Protein AF-0000000075406211 (afdb_homodimer)

Solvent-accessible surface area (backbone atoms only — not comparable to full-atom values): 15978 Å² total; per-residue (Å²): 129,75,76,72,54,64,20,41,34,29,23,11,51,30,18,26,46,69,12,49,50,45,34,50,50,49,41,69,75,48,46,84,74,33,47,72,43,52,20,7,76,40,64,43,74,66,39,66,60,48,37,52,52,37,41,76,74,71,40,84,56,78,80,61,72,49,33,31,66,88,70,52,87,71,88,79,35,38,33,35,37,14,40,32,74,70,18,33,56,52,50,49,52,52,40,54,63,53,43,41,44,75,42,75,45,94,49,77,64,39,83,75,50,73,80,52,69,66,54,29,45,48,38,41,41,50,42,52,53,50,47,49,53,50,49,48,67,76,49,51,73,74,76,80,62,78,127,128,73,76,71,55,63,20,40,34,27,23,11,52,30,18,25,46,69,12,48,49,44,36,51,51,49,41,71,76,47,46,86,74,30,46,71,42,52,22,6,76,40,64,42,75,67,37,67,62,47,35,52,53,37,41,74,74,72,41,83,54,77,80,62,73,49,34,32,66,87,68,52,87,72,86,79,34,41,32,36,39,15,39,32,74,71,18,33,55,52,52,49,53,53,38,54,62,53,44,42,44,76,43,75,46,94,50,78,65,38,82,76,50,73,80,52,69,65,55,29,46,49,38,41,42,50,42,52,53,49,48,51,53,50,49,48,68,75,49,52,72,72,76,85,55,86,123

pLDDT: mean 87.88, std 15.37, range [22.28, 98.75]

Sequence (294 aa):
MGELPSAVLFCCTFNAIRSPMAEGLFRRMYGTRAYVASVGIKTDELDPFAVAVMDEIGIDISRHKPRTFDELEDDSFDVIISLSPEAQHKAVDLTRTNACEVEFWNTFDPTLVEGSREARLDAYRQVRDELERRIRKRFPVSGLAREMGELPSAVLFCCTFNAIRSPMAEGLFRRMYGTRAYVASVGIKTDELDPFAVAVMDEIGIDISRHKPRTFDELEDDSFDVIISLSPEAQHKAVDLTRTNACEVEFWNTFDPTLVEGSREARLDAYRQVRDELERRIRKRFPVSGLARE

InterPro domains:
  IPR023485 Phosphotyrosine protein phosphatase I [PF01451] (8-137)
  IPR023485 Phosphotyrosine protein phosphatase I [SM00226] (6-141)
  IPR036196 Phosphotyrosine protein phosphatase I superfamily [SSF52788] (7-139)

Radius of gyration: 25.39 Å; Cα contacts (8 Å, |Δi|>4): 541; chains: 2; bounding box: 61×82×53 Å

Structure (mmCIF, N/CA/C/O backbone):
data_AF-0000000075406211-model_v1
#
loop_
_entity.id
_entity.type
_entity.pdbx_description
1 polymer 'Phosphotyrosine protein phosphatase I domain-containing protein'
#
loop_
_atom_site.group_PDB
_atom_site.id
_atom_site.type_symbol
_atom_site.label_atom_id
_atom_site.label_alt_id
_atom_site.label_comp_id
_atom_site.label_asym_id
_atom_site.label_entity_id
_atom_site.label_seq_id
_atom_site.pdbx_PDB_ins_code
_atom_site.Cartn_x
_atom_site.Cartn_y
_atom_site.Cartn_z
_atom_site.occupancy
_atom_site.B_iso_or_equiv
_atom_site.auth_seq_id
_atom_site.auth_comp_id
_atom_site.auth_asym_id
_atom_site.auth_atom_id
_atom_site.pdbx_PDB_model_num
ATOM 1 N N . MET A 1 1 ? 12.906 -0.087 -20.297 1 37.5 1 MET A N 1
ATOM 2 C CA . MET A 1 1 ? 13.344 -1.394 -19.812 1 37.5 1 MET A CA 1
ATOM 3 C C . MET A 1 1 ? 13.07 -1.542 -18.312 1 37.5 1 MET A C 1
ATOM 5 O O . MET A 1 1 ? 13.586 -0.772 -17.5 1 37.5 1 MET A O 1
ATOM 9 N N . GLY A 1 2 ? 11.984 -1.887 -17.953 1 53.22 2 GLY A N 1
ATOM 10 C CA . GLY A 1 2 ? 11.5 -1.51 -16.641 1 53.22 2 GLY A CA 1
ATOM 11 C C . GLY A 1 2 ? 12.25 -2.191 -15.508 1 53.22 2 GLY A C 1
ATOM 12 O O . GLY A 1 2 ? 12.906 -3.215 -15.719 1 53.22 2 GLY A O 1
ATOM 13 N N . GLU A 1 3 ? 12.883 -1.544 -14.539 1 67.88 3 GLU A N 1
ATOM 14 C CA . GLU A 1 3 ? 13.641 -1.999 -13.375 1 67.88 3 GLU A CA 1
ATOM 15 C C . GLU A 1 3 ? 12.922 -3.135 -12.656 1 67.88 3 GLU A C 1
ATOM 17 O O . GLU A 1 3 ? 11.688 -3.209 -12.68 1 67.88 3 GLU A O 1
ATOM 22 N N . LEU A 1 4 ? 13.734 -4.328 -12.531 1 79.88 4 LEU A N 1
ATOM 23 C CA . LEU A 1 4 ? 13.211 -5.449 -11.75 1 79.88 4 LEU A CA 1
ATOM 24 C C . LEU A 1 4 ? 12.547 -4.957 -10.469 1 79.88 4 LEU A C 1
ATOM 26 O O . LEU A 1 4 ? 13.125 -4.16 -9.727 1 79.88 4 LEU A O 1
ATOM 30 N N . PRO A 1 5 ? 11.312 -5.305 -10.391 1 82.31 5 PRO A N 1
ATOM 31 C CA . PRO A 1 5 ? 10.664 -4.93 -9.133 1 82.31 5 PRO A CA 1
ATOM 32 C C . PRO A 1 5 ? 11.367 -5.508 -7.91 1 82.31 5 PRO A C 1
ATOM 34 O O . PRO A 1 5 ? 12.078 -6.512 -8.016 1 82.31 5 PRO A O 1
ATOM 37 N N . SER A 1 6 ? 11.234 -4.875 -6.738 1 82.88 6 SER A N 1
ATOM 38 C CA . SER A 1 6 ? 11.867 -5.352 -5.516 1 82.88 6 SER A CA 1
ATOM 39 C C . SER A 1 6 ? 11.141 -6.566 -4.949 1 82.88 6 SER A C 1
ATOM 41 O O . SER A 1 6 ? 11.742 -7.398 -4.266 1 82.88 6 SER A O 1
ATOM 43 N N . ALA A 1 7 ? 9.828 -6.652 -5.227 1 88.12 7 ALA A N 1
ATOM 44 C CA . ALA A 1 7 ? 9.023 -7.73 -4.656 1 88.12 7 ALA A CA 1
ATOM 45 C C . ALA A 1 7 ? 7.875 -8.109 -5.586 1 88.12 7 ALA A C 1
ATOM 47 O O . ALA A 1 7 ? 7.117 -7.246 -6.031 1 88.12 7 ALA A O 1
ATOM 48 N N . VAL A 1 8 ? 7.754 -9.445 -5.918 1 91.75 8 VAL A N 1
ATOM 49 C CA . VAL A 1 8 ? 6.727 -9.961 -6.82 1 91.75 8 VAL A CA 1
ATOM 50 C C . VAL A 1 8 ? 5.91 -11.039 -6.113 1 91.75 8 VAL A C 1
ATOM 52 O O . VAL A 1 8 ? 6.469 -11.898 -5.426 1 91.75 8 VAL A O 1
ATOM 55 N N . LEU A 1 9 ? 4.617 -10.906 -6.246 1 93.94 9 LEU A N 1
ATOM 56 C CA . LEU A 1 9 ? 3.707 -11.906 -5.699 1 93.94 9 LEU A CA 1
ATOM 57 C C . LEU A 1 9 ? 2.941 -12.617 -6.812 1 93.94 9 LEU A C 1
ATOM 59 O O . LEU A 1 9 ? 2.318 -11.961 -7.652 1 93.94 9 LEU A O 1
ATOM 63 N N . PHE A 1 10 ? 3.049 -13.922 -6.867 1 97.38 10 PHE A N 1
ATOM 64 C CA . PHE A 1 10 ? 2.209 -14.727 -7.754 1 97.38 10 PHE A CA 1
ATOM 65 C C . PHE A 1 10 ? 1.031 -15.32 -6.992 1 97.38 10 PHE A C 1
ATOM 67 O O . PHE A 1 10 ? 1.193 -15.812 -5.875 1 97.38 10 PHE A O 1
ATOM 74 N N . CYS A 1 11 ? -0.173 -15.203 -7.602 1 96.56 11 CYS A N 1
ATOM 75 C CA . CYS A 1 11 ? -1.315 -15.773 -6.898 1 96.56 11 CYS A CA 1
ATOM 76 C C . CYS A 1 11 ? -2.195 -16.578 -7.848 1 96.56 11 CYS A C 1
ATOM 78 O O . CYS A 1 11 ? -2.271 -16.266 -9.039 1 96.56 11 CYS A O 1
ATOM 80 N N . CYS A 1 12 ? -2.729 -17.641 -7.34 1 96.94 12 CYS A N 1
ATOM 81 C CA . CYS A 1 12 ? -3.758 -18.438 -8.008 1 96.94 12 CYS A CA 1
ATOM 82 C C . CYS A 1 12 ? -4.844 -18.859 -7.02 1 96.94 12 CYS A C 1
ATOM 84 O O . CYS A 1 12 ? -4.941 -18.297 -5.922 1 96.94 12 CYS A O 1
ATOM 86 N N . THR A 1 13 ? -5.719 -19.797 -7.441 1 93.31 13 THR A N 1
ATOM 87 C CA . THR A 1 13 ? -6.863 -20.125 -6.598 1 93.31 13 THR A CA 1
ATOM 88 C C . THR A 1 13 ? -6.422 -20.906 -5.367 1 93.31 13 THR A C 1
ATOM 90 O O . THR A 1 13 ? -6.805 -20.578 -4.242 1 93.31 13 THR A O 1
ATOM 93 N N . PHE A 1 14 ? -5.473 -21.859 -5.531 1 96.75 14 PHE A N 1
ATOM 94 C CA . PHE A 1 14 ? -5.234 -22.797 -4.441 1 96.75 14 PHE A CA 1
ATOM 95 C C . PHE A 1 14 ? -3.775 -22.75 -4 1 96.75 14 PHE A C 1
ATOM 97 O O . PHE A 1 14 ? -3.393 -23.422 -3.037 1 96.75 14 PHE A O 1
ATOM 104 N N . ASN A 1 15 ? -2.881 -22 -4.758 1 98.06 15 ASN A N 1
ATOM 105 C CA . ASN A 1 15 ? -1.449 -21.969 -4.473 1 98.06 15 ASN A CA 1
ATOM 106 C C . ASN A 1 15 ? -0.856 -23.375 -4.457 1 98.06 15 ASN A C 1
ATOM 108 O O . ASN A 1 15 ? -0.049 -23.703 -3.588 1 98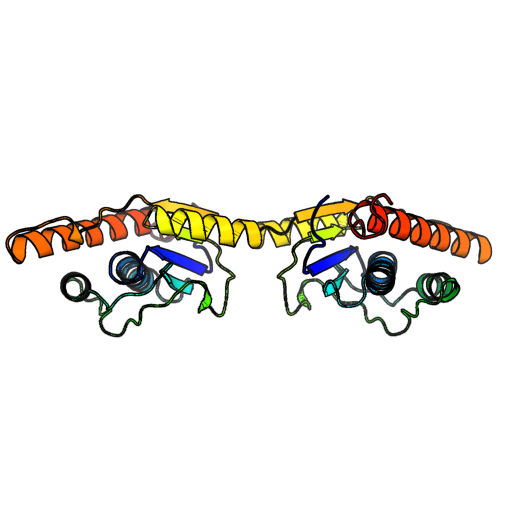.06 15 ASN A O 1
ATOM 112 N N . ALA A 1 16 ? -1.276 -24.156 -5.477 1 98.12 16 ALA A N 1
ATOM 113 C CA . ALA A 1 16 ? -0.897 -25.562 -5.469 1 98.12 16 ALA A CA 1
ATOM 114 C C . ALA A 1 16 ? -0.23 -25.969 -6.781 1 98.12 16 ALA A C 1
ATOM 116 O O . ALA A 1 16 ? 0.458 -26.984 -6.855 1 98.12 16 ALA A O 1
ATOM 117 N N . ILE A 1 17 ? -0.473 -25.188 -7.84 1 98.19 17 ILE A N 1
ATOM 118 C CA . ILE A 1 17 ? 0.054 -25.578 -9.148 1 98.19 17 ILE A CA 1
ATOM 119 C C . ILE A 1 17 ? 0.747 -24.375 -9.797 1 98.19 17 ILE A C 1
ATOM 121 O O . ILE A 1 17 ? 1.978 -24.297 -9.812 1 98.19 17 ILE A O 1
ATOM 125 N N . ARG A 1 18 ? -0.087 -23.391 -10.289 1 97.94 18 ARG A N 1
ATOM 126 C CA . ARG A 1 18 ? 0.443 -22.344 -11.164 1 97.94 18 ARG A CA 1
ATOM 127 C C . ARG A 1 18 ? 1.285 -21.344 -10.383 1 97.94 18 ARG A C 1
ATOM 129 O O . ARG A 1 18 ? 2.357 -20.938 -10.836 1 97.94 18 ARG A O 1
ATOM 136 N N . SER A 1 19 ? 0.831 -20.953 -9.234 1 98.56 19 SER A N 1
ATOM 137 C CA . SER A 1 19 ? 1.547 -19.906 -8.523 1 98.56 19 SER A CA 1
ATOM 138 C C . SER A 1 19 ? 2.814 -20.438 -7.867 1 98.56 19 SER A C 1
ATOM 140 O O . SER A 1 19 ? 3.863 -19.797 -7.906 1 98.56 19 SER A O 1
ATOM 142 N N . PRO A 1 20 ? 2.844 -21.594 -7.285 1 98.56 20 PRO A N 1
ATOM 143 C CA . PRO A 1 20 ? 4.125 -22.125 -6.809 1 98.56 20 PRO A CA 1
ATOM 144 C C . PRO A 1 20 ? 5.113 -22.375 -7.941 1 98.56 20 PRO A C 1
ATOM 146 O O . PRO A 1 20 ? 6.324 -22.219 -7.762 1 98.56 20 PRO A O 1
ATOM 149 N N . MET A 1 21 ? 4.617 -22.828 -9.094 1 98.75 21 MET A N 1
ATOM 150 C CA . MET A 1 21 ? 5.496 -23.016 -10.25 1 98.75 21 MET A CA 1
ATOM 151 C C . MET A 1 21 ? 6.141 -21.688 -10.648 1 98.75 21 MET A C 1
ATOM 153 O O . MET A 1 21 ? 7.352 -21.625 -10.867 1 98.75 21 MET A O 1
ATOM 157 N N . ALA A 1 22 ? 5.32 -20.688 -10.68 1 98.62 22 ALA A N 1
ATOM 158 C CA . ALA A 1 22 ? 5.812 -19.359 -11.039 1 98.62 22 ALA A CA 1
ATOM 159 C C . ALA A 1 22 ? 6.84 -18.859 -10.031 1 98.62 22 ALA A C 1
ATOM 161 O O . ALA A 1 22 ? 7.871 -18.297 -10.406 1 98.62 22 ALA A O 1
ATOM 162 N N . GLU A 1 23 ? 6.566 -19 -8.758 1 98.06 23 GLU A N 1
ATOM 163 C CA . GLU A 1 23 ? 7.492 -18.625 -7.699 1 98.06 23 GLU A CA 1
ATOM 164 C C . GLU A 1 23 ? 8.836 -19.312 -7.867 1 98.06 23 GLU A C 1
ATOM 166 O O . GLU A 1 23 ? 9.891 -18.672 -7.789 1 98.06 23 GLU A O 1
ATOM 171 N N . GLY A 1 24 ? 8.766 -20.625 -8.094 1 98.19 24 GLY A N 1
ATOM 172 C CA . GLY A 1 24 ? 9.992 -21.391 -8.305 1 98.19 24 GLY A CA 1
ATOM 173 C C . GLY A 1 24 ? 10.781 -20.922 -9.516 1 98.19 24 GLY A C 1
ATOM 174 O O . GLY A 1 24 ? 12 -20.797 -9.445 1 98.19 24 GLY A O 1
ATOM 175 N N . LEU A 1 25 ? 10.086 -20.734 -10.633 1 98.06 25 LEU A N 1
ATOM 176 C CA . LEU A 1 25 ? 10.727 -20.266 -11.852 1 98.06 25 LEU A CA 1
ATOM 177 C C . LEU A 1 25 ? 11.391 -18.906 -11.625 1 98.06 25 LEU A C 1
ATOM 179 O O . LEU A 1 25 ? 12.539 -18.703 -12.008 1 98.06 25 LEU A O 1
ATOM 183 N N . PHE A 1 26 ? 10.656 -18.016 -11.031 1 97.25 26 PHE A N 1
ATOM 184 C CA . PHE A 1 26 ? 11.164 -16.672 -10.766 1 97.25 26 PHE A CA 1
ATOM 185 C C . PHE A 1 26 ? 12.406 -16.734 -9.883 1 97.25 26 PHE A C 1
ATOM 187 O O . PHE A 1 26 ? 13.406 -16.062 -10.164 1 97.25 26 PHE A O 1
ATOM 194 N N . ARG A 1 27 ? 12.367 -17.5 -8.836 1 96.5 27 ARG A N 1
ATOM 195 C CA . ARG A 1 27 ? 13.492 -17.641 -7.914 1 96.5 27 ARG A CA 1
ATOM 196 C C . ARG A 1 27 ? 14.734 -18.141 -8.641 1 96.5 27 ARG A C 1
ATOM 198 O O . ARG A 1 27 ? 15.852 -17.703 -8.352 1 96.5 27 ARG A O 1
ATOM 205 N N . ARG A 1 28 ? 14.508 -19.109 -9.508 1 95.44 28 ARG A N 1
ATOM 206 C CA . ARG A 1 28 ? 15.625 -19.656 -10.273 1 95.44 28 ARG A CA 1
ATOM 207 C C . ARG A 1 28 ? 16.25 -18.594 -11.164 1 95.44 28 ARG A C 1
ATOM 209 O O . ARG A 1 28 ? 17.469 -18.531 -11.297 1 95.44 28 ARG A O 1
ATOM 216 N N . MET A 1 29 ? 15.484 -17.797 -11.727 1 94.25 29 MET A N 1
ATOM 217 C CA . MET A 1 29 ? 15.93 -16.828 -12.727 1 94.25 29 MET A CA 1
ATOM 218 C C . MET A 1 29 ? 16.562 -15.609 -12.062 1 94.25 29 MET A C 1
ATOM 220 O O . MET A 1 29 ? 17.531 -15.047 -12.578 1 94.25 29 MET A O 1
ATOM 224 N N . TYR A 1 30 ? 16.031 -15.25 -10.906 1 93.19 30 TYR A N 1
ATOM 225 C CA . TYR A 1 30 ? 16.438 -13.938 -10.406 1 93.19 30 TYR A CA 1
ATOM 226 C C . TYR A 1 30 ? 17.047 -14.047 -9.023 1 93.19 30 TYR A C 1
ATOM 228 O O . TYR A 1 30 ? 17.625 -13.078 -8.516 1 93.19 30 TYR A O 1
ATOM 236 N N . GLY A 1 31 ? 16.953 -15.18 -8.445 1 89 31 GLY A N 1
ATOM 237 C CA . GLY A 1 31 ? 17.594 -15.422 -7.168 1 89 31 GLY A CA 1
ATOM 238 C C . GLY A 1 31 ? 17.203 -14.406 -6.105 1 89 31 GLY A C 1
ATOM 239 O O . GLY A 1 31 ? 16.016 -14.203 -5.844 1 89 31 GLY A O 1
ATOM 240 N N . THR A 1 32 ? 18.172 -13.695 -5.566 1 87.62 32 THR A N 1
ATOM 241 C CA . THR A 1 32 ? 17.922 -12.789 -4.445 1 87.62 32 THR A CA 1
ATOM 242 C C . THR A 1 32 ? 17.781 -11.352 -4.934 1 87.62 32 THR A C 1
ATOM 244 O O . THR A 1 32 ? 17.703 -10.422 -4.129 1 87.62 32 THR A O 1
ATOM 247 N N . ARG A 1 33 ? 17.766 -11.156 -6.219 1 87.69 33 ARG A N 1
ATOM 248 C CA . ARG A 1 33 ? 17.672 -9.812 -6.773 1 87.69 33 ARG A CA 1
ATOM 249 C C . ARG A 1 33 ? 16.297 -9.195 -6.496 1 87.69 33 ARG A C 1
ATOM 251 O O . ARG A 1 33 ? 16.156 -7.977 -6.512 1 87.69 33 ARG A O 1
ATOM 258 N N . ALA A 1 34 ? 15.383 -10.055 -6.336 1 88 34 ALA A N 1
ATOM 259 C CA . ALA A 1 34 ? 14.016 -9.656 -6.012 1 88 34 ALA A CA 1
ATOM 260 C C . ALA A 1 34 ? 13.352 -10.664 -5.078 1 88 34 ALA A C 1
ATOM 262 O O . ALA A 1 34 ? 13.578 -11.867 -5.199 1 88 34 ALA A O 1
ATOM 263 N N . TYR A 1 35 ? 12.617 -10.125 -4.234 1 90.62 35 TYR A N 1
ATOM 264 C CA . TYR A 1 35 ? 11.812 -11 -3.381 1 90.62 35 TYR A CA 1
ATOM 265 C C . TYR A 1 35 ? 10.633 -11.578 -4.152 1 90.62 35 TYR A C 1
ATOM 267 O O . TYR A 1 35 ? 10 -10.883 -4.945 1 90.62 35 TYR A O 1
ATOM 275 N N . VAL A 1 36 ? 10.359 -12.883 -3.928 1 94.69 36 VAL A N 1
ATOM 276 C CA . VAL A 1 36 ? 9.227 -13.508 -4.598 1 94.69 36 VAL A CA 1
ATOM 277 C C . VAL A 1 36 ? 8.477 -14.406 -3.613 1 94.69 36 VAL A C 1
ATOM 279 O O . VAL A 1 36 ? 9.086 -15.031 -2.742 1 94.69 36 VAL A O 1
ATOM 282 N N . ALA A 1 37 ? 7.168 -14.383 -3.73 1 95.12 37 ALA A N 1
ATOM 283 C CA . ALA A 1 37 ? 6.297 -15.266 -2.959 1 95.12 37 ALA A CA 1
ATOM 284 C C . ALA A 1 37 ? 5.07 -15.672 -3.77 1 95.12 37 ALA A C 1
ATOM 286 O O . ALA A 1 37 ? 4.812 -15.109 -4.84 1 95.12 37 ALA A O 1
ATOM 287 N N . SER A 1 38 ? 4.379 -16.688 -3.338 1 97 38 SER A N 1
ATOM 288 C CA . SER A 1 38 ? 3.119 -17.078 -3.963 1 97 38 SER A CA 1
ATOM 289 C C . SER A 1 38 ? 2.053 -17.375 -2.914 1 97 38 SER A C 1
ATOM 291 O O . SER A 1 38 ? 2.371 -17.766 -1.786 1 97 38 SER A O 1
ATOM 293 N N . VAL A 1 39 ? 0.78 -17.125 -3.291 1 96.5 39 VAL A N 1
ATOM 294 C CA . VAL A 1 39 ? -0.349 -17.328 -2.391 1 96.5 39 VAL A CA 1
ATOM 295 C C . VAL A 1 39 ? -1.571 -17.766 -3.189 1 96.5 39 VAL A C 1
ATOM 297 O O . VAL A 1 39 ? -1.575 -17.703 -4.422 1 96.5 39 VAL A O 1
ATOM 300 N N . GLY A 1 40 ? -2.604 -18.312 -2.438 1 95.88 40 GLY A N 1
ATOM 301 C CA . GLY A 1 40 ? -3.914 -18.625 -2.99 1 95.88 40 GLY A CA 1
ATOM 302 C C . GLY A 1 40 ? -5.051 -17.969 -2.229 1 95.88 40 GLY A C 1
ATOM 303 O O . GLY A 1 40 ? -4.84 -17.406 -1.155 1 95.88 40 GLY A O 1
ATOM 304 N N . ILE A 1 41 ? -6.176 -17.969 -2.877 1 91.19 41 ILE A N 1
ATOM 305 C CA . ILE A 1 41 ? -7.395 -17.578 -2.182 1 91.19 41 ILE A CA 1
ATOM 306 C C . ILE A 1 41 ? -7.738 -18.609 -1.109 1 91.19 41 ILE A C 1
ATOM 308 O O . ILE A 1 41 ? -8.172 -18.25 -0.011 1 91.19 41 ILE A O 1
ATOM 312 N N . LYS A 1 42 ? -7.598 -19.781 -1.473 1 94.69 42 LYS A N 1
ATOM 313 C CA . LYS A 1 42 ? -7.652 -20.984 -0.635 1 94.69 42 LYS A CA 1
ATOM 314 C C . LYS A 1 42 ? -6.438 -21.875 -0.872 1 94.69 42 LYS A C 1
ATOM 316 O O . LYS A 1 42 ? -5.59 -21.578 -1.716 1 94.69 42 LYS A O 1
ATOM 321 N N . THR A 1 43 ? -6.312 -22.844 -0.008 1 95.81 43 THR A N 1
ATOM 322 C CA . THR A 1 43 ? -5.164 -23.719 -0.182 1 95.81 43 THR A CA 1
ATOM 323 C C . THR A 1 43 ? -5.613 -25.125 -0.542 1 95.81 43 THR A C 1
ATOM 325 O O . THR A 1 43 ? -6.746 -25.516 -0.249 1 95.81 43 THR A O 1
ATOM 328 N N . ASP A 1 44 ? -4.824 -25.797 -1.271 1 95.19 44 ASP A N 1
ATOM 329 C CA . ASP A 1 44 ? -4.898 -27.234 -1.516 1 95.19 44 ASP A CA 1
ATOM 330 C C . ASP A 1 44 ? -3.518 -27.875 -1.416 1 95.19 44 ASP A C 1
ATOM 332 O O . ASP A 1 44 ? -2.506 -27.172 -1.314 1 95.19 44 ASP A O 1
ATOM 336 N N . GLU A 1 45 ? -3.52 -29.188 -1.349 1 96.69 45 GLU A N 1
ATOM 337 C CA . GLU A 1 45 ? -2.238 -29.891 -1.355 1 96.69 45 GLU A CA 1
ATOM 338 C C . GLU A 1 45 ? -1.459 -29.594 -2.635 1 96.69 45 GLU A C 1
ATOM 340 O O . GLU A 1 45 ? -2.043 -29.5 -3.717 1 96.69 45 GLU A O 1
ATOM 345 N N . LEU A 1 46 ? -0.157 -29.5 -2.441 1 97.81 46 LEU A N 1
ATOM 346 C CA . LEU A 1 46 ? 0.719 -29.312 -3.594 1 97.81 46 LEU A CA 1
ATOM 347 C C . LEU A 1 46 ? 0.529 -30.438 -4.609 1 97.81 46 LEU A C 1
ATOM 349 O O . LEU A 1 46 ? 0.483 -31.609 -4.238 1 97.81 46 LEU A O 1
ATOM 353 N N . ASP A 1 47 ? 0.386 -30.078 -5.836 1 97.44 47 ASP A N 1
ATOM 354 C CA . ASP A 1 47 ? 0.096 -31.047 -6.887 1 97.44 47 ASP A CA 1
ATOM 355 C C . ASP A 1 47 ? 1.354 -31.812 -7.289 1 97.44 47 ASP A C 1
ATOM 357 O O . ASP A 1 47 ? 2.363 -31.203 -7.656 1 97.44 47 ASP A O 1
ATOM 361 N N . PRO A 1 48 ? 1.306 -33.094 -7.273 1 97.31 48 PRO A N 1
ATOM 362 C CA . PRO A 1 48 ? 2.494 -33.875 -7.582 1 97.31 48 PRO A CA 1
ATOM 363 C C . PRO A 1 48 ? 2.965 -33.719 -9.023 1 97.31 48 PRO A C 1
ATOM 365 O O . PRO A 1 48 ? 4.16 -33.844 -9.305 1 97.31 48 PRO A O 1
ATOM 368 N N . PHE A 1 49 ? 2.045 -33.469 -9.953 1 98.19 49 PHE A N 1
ATOM 369 C CA . PHE A 1 49 ? 2.457 -33.25 -11.336 1 98.19 49 PHE A CA 1
ATOM 370 C C . PHE A 1 49 ? 3.244 -31.969 -11.469 1 98.19 49 PHE A C 1
ATOM 372 O O . PHE A 1 49 ? 4.18 -31.875 -12.266 1 98.19 49 PHE A O 1
ATOM 379 N N . ALA A 1 50 ? 2.812 -30.969 -10.711 1 98.56 50 ALA A N 1
ATOM 380 C CA . ALA A 1 50 ? 3.572 -29.719 -10.688 1 98.56 50 ALA A CA 1
ATOM 381 C C . ALA A 1 50 ? 5 -29.953 -10.203 1 98.56 50 ALA A C 1
ATOM 383 O O . ALA A 1 50 ? 5.957 -29.469 -10.805 1 98.56 50 ALA A O 1
ATOM 384 N N . VAL A 1 51 ? 5.164 -30.703 -9.148 1 98.62 51 VAL A N 1
ATOM 385 C CA . VAL A 1 51 ? 6.473 -31.031 -8.586 1 98.62 51 VAL A CA 1
ATOM 386 C C . VAL A 1 51 ? 7.312 -31.75 -9.633 1 98.62 51 VAL A C 1
ATOM 388 O O . VAL A 1 51 ? 8.477 -31.422 -9.844 1 98.62 51 VAL A O 1
ATOM 391 N N . ALA A 1 52 ? 6.711 -32.688 -10.289 1 98.5 52 ALA A N 1
ATOM 392 C CA . ALA A 1 52 ? 7.41 -33.531 -11.258 1 98.5 52 ALA A CA 1
ATOM 393 C C . ALA A 1 52 ? 7.945 -32.719 -12.422 1 98.5 52 ALA A C 1
ATOM 395 O O . ALA A 1 52 ? 9.117 -32.812 -12.781 1 98.5 52 ALA A O 1
ATOM 396 N N . VAL A 1 53 ? 7.125 -31.859 -13.008 1 98.62 53 VAL A N 1
ATOM 397 C CA . VAL A 1 53 ? 7.543 -31.141 -14.211 1 98.62 53 VAL A CA 1
ATOM 398 C C . VAL A 1 53 ? 8.578 -30.078 -13.852 1 98.62 53 VAL A C 1
ATOM 400 O O . VAL A 1 53 ? 9.484 -29.797 -14.633 1 98.62 53 VAL A O 1
ATOM 403 N N . MET A 1 54 ? 8.453 -29.5 -12.727 1 98.75 54 MET A N 1
ATOM 404 C CA . MET A 1 54 ? 9.445 -28.531 -12.297 1 98.75 54 MET A CA 1
ATOM 405 C C . MET A 1 54 ? 10.789 -29.203 -12.039 1 98.75 54 MET A C 1
ATOM 407 O O . MET A 1 54 ? 11.844 -28.656 -12.383 1 98.75 54 MET A O 1
ATOM 411 N N . ASP A 1 55 ? 10.766 -30.328 -11.461 1 98.38 55 ASP A N 1
ATOM 412 C CA . ASP A 1 55 ? 11.977 -31.094 -11.18 1 98.38 55 ASP A CA 1
ATOM 413 C C . ASP A 1 55 ? 12.719 -31.422 -12.477 1 98.38 55 ASP A C 1
ATOM 415 O O . ASP A 1 55 ? 13.953 -31.5 -12.484 1 98.38 55 ASP A O 1
ATOM 419 N N . GLU A 1 56 ? 11.992 -31.656 -13.547 1 98.38 56 GLU A N 1
ATOM 420 C CA . GLU A 1 56 ? 12.586 -31.953 -14.852 1 98.38 56 GLU A CA 1
ATOM 421 C C . GLU A 1 56 ? 13.594 -30.875 -15.258 1 98.38 56 GLU A C 1
ATOM 423 O O . GLU A 1 56 ? 14.531 -31.156 -16.016 1 98.38 56 GLU A O 1
ATOM 428 N N . ILE A 1 57 ? 13.383 -29.688 -14.719 1 97.88 57 ILE A N 1
ATOM 429 C CA . ILE A 1 57 ? 14.273 -28.609 -15.117 1 97.88 57 ILE A CA 1
ATOM 430 C C . ILE A 1 57 ? 15.117 -28.172 -13.922 1 97.88 57 ILE A C 1
ATOM 432 O O . ILE A 1 57 ? 15.664 -27.062 -13.906 1 97.88 57 ILE A O 1
ATOM 436 N N . GLY A 1 58 ? 15.148 -28.969 -12.914 1 97.94 58 GLY A N 1
ATOM 437 C CA . GLY A 1 58 ? 16.062 -28.766 -11.797 1 97.94 58 GLY A CA 1
ATOM 438 C C . GLY A 1 58 ? 15.492 -27.844 -10.734 1 97.94 58 GLY A C 1
ATOM 439 O O . GLY A 1 58 ? 16.234 -27.297 -9.922 1 97.94 58 GLY A O 1
ATOM 440 N N . ILE A 1 59 ? 14.266 -27.578 -10.742 1 98.06 59 ILE A N 1
ATOM 441 C CA . ILE A 1 59 ? 1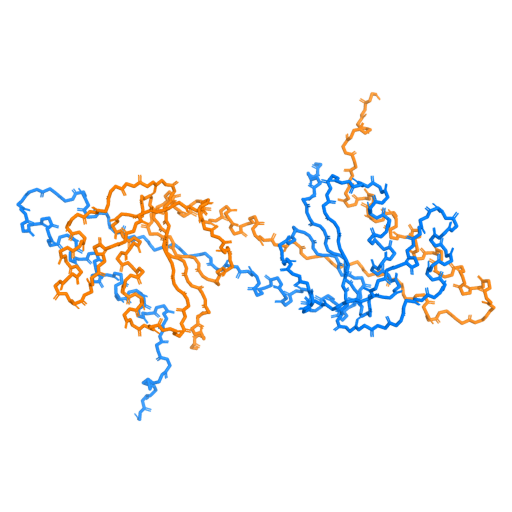3.641 -26.734 -9.727 1 98.06 59 ILE A CA 1
ATOM 442 C C . ILE A 1 59 ? 12.828 -27.609 -8.766 1 98.06 59 ILE A C 1
ATOM 444 O O . ILE A 1 59 ? 11.859 -28.25 -9.164 1 98.06 59 ILE A O 1
ATOM 448 N N . ASP A 1 60 ? 13.273 -27.578 -7.523 1 98.19 60 ASP A N 1
ATOM 449 C CA . ASP A 1 60 ? 12.578 -28.375 -6.512 1 98.19 60 ASP A CA 1
ATOM 450 C C . ASP A 1 60 ? 11.555 -27.516 -5.77 1 98.19 60 ASP A C 1
ATOM 452 O O . ASP A 1 60 ? 11.914 -26.656 -4.965 1 98.19 60 ASP A O 1
ATOM 456 N N . ILE A 1 61 ? 10.297 -27.781 -5.977 1 98.19 61 ILE A N 1
ATOM 457 C CA . ILE A 1 61 ? 9.266 -27.047 -5.25 1 98.19 61 ILE A CA 1
ATOM 458 C C . ILE A 1 61 ? 8.547 -27.984 -4.277 1 98.19 61 ILE A C 1
ATOM 460 O O . ILE A 1 61 ? 7.465 -27.656 -3.783 1 98.19 61 ILE A O 1
ATOM 464 N N . SER A 1 62 ? 9.039 -29.141 -4 1 97.81 62 SER A N 1
ATOM 465 C CA . SER A 1 62 ? 8.375 -30.172 -3.213 1 97.81 62 SER A CA 1
ATOM 466 C C . SER A 1 62 ? 8.172 -29.719 -1.771 1 97.81 62 SER A C 1
ATOM 468 O O . SER A 1 62 ? 7.328 -30.281 -1.057 1 97.81 62 SER A O 1
ATOM 470 N N . ARG A 1 63 ? 8.898 -28.781 -1.324 1 96.31 63 ARG A N 1
ATOM 471 C CA . ARG A 1 63 ? 8.797 -28.328 0.055 1 96.31 63 ARG A CA 1
ATOM 472 C C . ARG A 1 63 ? 7.832 -27.141 0.166 1 96.31 63 ARG A C 1
ATOM 474 O O . ARG A 1 63 ? 7.59 -26.641 1.263 1 96.31 63 ARG A O 1
ATOM 481 N N . HIS A 1 64 ? 7.395 -26.719 -0.922 1 97.19 64 HIS A N 1
ATOM 482 C CA . HIS A 1 64 ? 6.434 -25.625 -0.909 1 97.19 64 HIS A CA 1
ATOM 483 C C . HIS A 1 64 ? 5.219 -25.969 -0.05 1 97.19 64 HIS A C 1
ATOM 485 O O . HIS A 1 64 ? 4.684 -27.078 -0.138 1 97.19 64 HIS A O 1
ATOM 491 N N . LYS A 1 65 ? 4.762 -25.016 0.76 1 96.38 65 LYS A N 1
ATOM 492 C CA . LYS A 1 65 ? 3.531 -25.125 1.54 1 96.38 65 LYS A CA 1
ATOM 493 C C . LYS A 1 65 ? 2.504 -24.094 1.088 1 96.38 65 LYS A C 1
ATOM 495 O O . LYS A 1 65 ? 2.701 -22.891 1.281 1 96.38 65 LYS A O 1
ATOM 500 N N . PRO A 1 66 ? 1.414 -24.594 0.53 1 97.69 66 PRO A N 1
ATOM 501 C CA . PRO A 1 66 ? 0.381 -23.656 0.09 1 97.69 66 PRO A CA 1
ATOM 502 C C . PRO A 1 66 ? -0.095 -22.734 1.211 1 97.69 66 PRO A C 1
ATOM 504 O O . PRO A 1 66 ? -0.226 -23.172 2.357 1 97.69 66 PRO A O 1
ATOM 507 N N . ARG A 1 67 ? -0.328 -21.484 0.929 1 95.5 67 ARG A N 1
ATOM 508 C CA . ARG A 1 67 ? -0.772 -20.469 1.888 1 95.5 67 ARG A CA 1
ATOM 509 C C . ARG A 1 67 ? -1.718 -19.469 1.232 1 95.5 67 ARG A C 1
ATOM 511 O O . ARG A 1 67 ? -1.767 -19.375 0.005 1 95.5 67 ARG A O 1
ATOM 518 N N . THR A 1 68 ? -2.443 -18.797 2.07 1 94.44 68 THR A N 1
ATOM 519 C CA . THR A 1 68 ? -3.418 -17.828 1.576 1 94.44 68 THR A CA 1
ATOM 520 C C . THR A 1 68 ? -2.881 -16.406 1.706 1 94.44 68 THR A C 1
ATOM 522 O O . THR A 1 68 ? -1.848 -16.188 2.338 1 94.44 68 THR A O 1
ATOM 525 N N . PHE A 1 69 ? -3.615 -15.438 1.092 1 87.31 69 PHE A N 1
ATOM 526 C CA . PHE A 1 69 ? -3.295 -14.023 1.181 1 87.31 69 PHE A CA 1
ATOM 527 C C . PHE A 1 69 ? -3.205 -13.578 2.637 1 87.31 69 PHE A C 1
ATOM 529 O O . PHE A 1 69 ? -2.344 -12.773 2.992 1 87.31 69 PHE A O 1
ATOM 536 N N . ASP A 1 70 ? -4.082 -14.141 3.459 1 82.06 70 ASP A N 1
ATOM 537 C CA . ASP A 1 70 ? -4.203 -13.727 4.852 1 82.06 70 ASP A CA 1
ATOM 538 C C . ASP A 1 70 ? -3.004 -14.203 5.672 1 82.06 70 ASP A C 1
ATOM 540 O O . ASP A 1 70 ? -2.77 -13.711 6.781 1 82.06 70 ASP A O 1
ATOM 544 N N . GLU A 1 71 ? -2.262 -15.062 5.113 1 88 71 GLU A N 1
ATOM 545 C CA . GLU A 1 71 ? -1.125 -15.641 5.828 1 88 71 GLU A CA 1
ATOM 546 C C . GLU A 1 71 ? 0.172 -14.914 5.473 1 88 71 GLU A C 1
ATOM 548 O O . GLU A 1 71 ? 1.229 -15.219 6.035 1 88 71 GLU A O 1
ATOM 553 N N . LEU A 1 72 ? -0.028 -13.969 4.484 1 81.44 72 LEU A N 1
ATOM 554 C CA . LEU A 1 72 ? 1.153 -13.18 4.137 1 81.44 72 LEU A CA 1
ATOM 555 C C . LEU A 1 72 ? 1.56 -12.273 5.293 1 81.44 72 LEU A C 1
ATOM 557 O O . LEU A 1 72 ? 0.711 -11.617 5.898 1 81.44 72 LEU A O 1
ATOM 561 N N . GLU A 1 73 ? 2.744 -12.188 5.68 1 69.12 73 GLU A N 1
ATOM 562 C CA . GLU A 1 73 ? 3.25 -11.305 6.727 1 69.12 73 GLU A CA 1
ATOM 563 C C . GLU A 1 73 ? 3.484 -9.898 6.188 1 69.12 73 GLU A C 1
ATOM 565 O O . GLU A 1 73 ? 3.234 -8.906 6.883 1 69.12 73 GLU A O 1
ATOM 570 N N . ASP A 1 74 ? 4.066 -9.852 4.996 1 63.22 74 ASP A N 1
ATOM 571 C CA . ASP A 1 74 ? 4.352 -8.586 4.328 1 63.22 74 ASP A CA 1
ATOM 572 C C . ASP A 1 74 ? 3.516 -8.43 3.057 1 63.22 74 ASP A C 1
ATOM 574 O O . ASP A 1 74 ? 3.453 -9.352 2.238 1 63.22 74 ASP A O 1
ATOM 578 N N . ASP A 1 75 ? 2.779 -7.359 2.957 1 63.97 75 ASP A N 1
ATOM 579 C CA . ASP A 1 75 ? 1.908 -7.141 1.806 1 63.97 75 ASP A CA 1
ATOM 580 C C . ASP A 1 75 ? 2.471 -6.051 0.893 1 63.97 75 ASP A C 1
ATOM 582 O O . ASP A 1 75 ? 1.732 -5.438 0.12 1 63.97 75 ASP A O 1
ATOM 586 N N . SER A 1 76 ? 3.773 -5.863 1.074 1 71.5 76 SER A N 1
ATOM 587 C CA . SER A 1 76 ? 4.375 -4.816 0.253 1 71.5 76 SER A CA 1
ATOM 588 C C . SER A 1 76 ? 4.992 -5.395 -1.016 1 71.5 76 SER A C 1
ATOM 590 O O . SER A 1 76 ? 6.152 -5.812 -1.015 1 71.5 76 SER A O 1
ATOM 592 N N . PHE A 1 77 ? 4.168 -5.57 -2.004 1 81.19 77 PHE A N 1
ATOM 593 C CA . PHE A 1 77 ? 4.641 -6.039 -3.303 1 81.19 77 PHE A CA 1
ATOM 594 C C . PHE A 1 77 ? 4.52 -4.938 -4.352 1 81.19 77 PHE A C 1
ATOM 596 O O . PHE A 1 77 ? 3.582 -4.133 -4.309 1 81.19 77 PHE A O 1
ATOM 603 N N . ASP A 1 78 ? 5.531 -4.984 -5.164 1 78.06 78 ASP A N 1
ATOM 604 C CA . ASP A 1 78 ? 5.504 -4.031 -6.27 1 78.06 78 ASP A CA 1
ATOM 605 C C . ASP A 1 78 ? 4.566 -4.504 -7.379 1 78.06 78 ASP A C 1
ATOM 607 O O . ASP A 1 78 ? 3.918 -3.693 -8.039 1 78.06 78 ASP A O 1
ATOM 611 N N . VAL A 1 79 ? 4.578 -5.785 -7.602 1 86.44 79 VAL A N 1
ATOM 612 C CA . VAL A 1 79 ? 3.777 -6.383 -8.664 1 86.44 79 VAL A CA 1
ATOM 613 C C . VAL A 1 79 ? 3.088 -7.645 -8.141 1 86.44 79 VAL A C 1
ATOM 615 O O . VAL A 1 79 ? 3.711 -8.469 -7.469 1 86.44 79 VAL A O 1
ATOM 618 N N . ILE A 1 80 ? 1.81 -7.699 -8.359 1 90.25 80 ILE A N 1
ATOM 619 C CA . ILE A 1 80 ? 1.037 -8.906 -8.094 1 90.25 80 ILE A CA 1
ATOM 620 C C . ILE A 1 80 ? 0.532 -9.5 -9.406 1 90.25 80 ILE A C 1
ATOM 622 O O . ILE A 1 80 ? -0.127 -8.812 -10.188 1 90.25 80 ILE A O 1
ATOM 626 N N . ILE A 1 81 ? 0.907 -10.719 -9.656 1 95.38 81 ILE A N 1
ATOM 627 C CA . ILE A 1 81 ? 0.483 -11.406 -10.867 1 95.38 81 ILE A CA 1
ATOM 628 C C . ILE A 1 81 ? -0.506 -12.516 -10.516 1 95.38 81 ILE A C 1
ATOM 630 O O . ILE A 1 81 ? -0.154 -13.469 -9.82 1 95.38 81 ILE A O 1
ATOM 634 N N . SER A 1 82 ? -1.699 -12.344 -10.953 1 95.12 82 SER A N 1
ATOM 635 C CA . SER A 1 82 ? -2.717 -13.375 -10.758 1 95.12 82 SER A CA 1
ATOM 636 C C . SER A 1 82 ? -2.738 -14.352 -11.93 1 95.12 82 SER A C 1
ATOM 638 O O . SER A 1 82 ? -2.662 -13.945 -13.094 1 95.12 82 SER A O 1
ATOM 640 N N . LEU A 1 83 ? -2.832 -15.625 -11.609 1 96.88 83 LEU A N 1
ATOM 641 C CA . LEU A 1 83 ? -2.764 -16.672 -12.625 1 96.88 83 LEU A CA 1
ATOM 642 C C . LEU A 1 83 ? -4.109 -17.375 -12.773 1 96.88 83 LEU A C 1
ATOM 644 O O . LEU A 1 83 ? -4.219 -18.375 -13.477 1 96.88 83 LEU A O 1
ATOM 648 N N . SER A 1 84 ? -5.121 -16.969 -12.047 1 92.56 84 SER A N 1
ATOM 649 C CA . SER A 1 84 ? -6.512 -17.391 -12.164 1 92.56 84 SER A CA 1
ATOM 650 C C . SER A 1 84 ? -7.461 -16.203 -12 1 92.56 84 SER A C 1
ATOM 652 O O . SER A 1 84 ? -7.141 -15.242 -11.312 1 92.56 84 SER A O 1
ATOM 654 N N . PRO A 1 85 ? -8.664 -16.297 -12.641 1 87.12 85 PRO A N 1
ATOM 655 C CA . PRO A 1 85 ? -9.625 -15.211 -12.508 1 87.12 85 PRO A CA 1
ATOM 656 C C . PRO A 1 85 ? -10.031 -14.953 -11.055 1 87.12 85 PRO A C 1
ATOM 658 O O . PRO A 1 85 ? -10.188 -13.805 -10.648 1 87.12 85 PRO A O 1
ATOM 661 N N . GLU A 1 86 ? -10.25 -16.016 -10.305 1 87 86 GLU A N 1
ATOM 662 C CA . GLU A 1 86 ? -10.641 -15.875 -8.906 1 87 86 GLU A CA 1
ATOM 663 C C . GLU A 1 86 ? -9.586 -15.109 -8.109 1 87 86 GLU A C 1
ATOM 665 O O . GLU A 1 86 ? -9.914 -14.219 -7.324 1 87 86 GLU A O 1
ATOM 670 N N . ALA A 1 87 ? -8.359 -15.469 -8.359 1 90.31 87 ALA A N 1
ATOM 671 C CA . ALA A 1 87 ? -7.258 -14.82 -7.645 1 90.31 87 ALA A CA 1
ATOM 672 C C . ALA A 1 87 ? -7.098 -13.367 -8.078 1 90.31 87 ALA A C 1
ATOM 674 O O . ALA A 1 87 ? -6.695 -12.516 -7.289 1 90.31 87 ALA A O 1
ATOM 675 N N . GLN A 1 88 ? -7.422 -13.102 -9.352 1 86.44 88 GLN A N 1
ATOM 676 C CA . GLN A 1 88 ? -7.352 -11.734 -9.844 1 86.44 88 GLN A CA 1
ATOM 677 C C . GLN A 1 88 ? -8.266 -10.812 -9.047 1 86.44 88 GLN A C 1
ATOM 679 O O . GLN A 1 88 ? -7.859 -9.719 -8.641 1 86.44 88 GLN A O 1
ATOM 684 N N . HIS A 1 89 ? -9.445 -11.234 -8.82 1 80.12 89 HIS A N 1
ATOM 685 C CA . HIS A 1 89 ? -10.406 -10.445 -8.062 1 80.12 89 HIS A CA 1
ATOM 686 C C . HIS A 1 89 ? -9.875 -10.117 -6.676 1 80.12 89 HIS A C 1
ATOM 688 O O . HIS A 1 89 ? -9.953 -8.969 -6.234 1 80.12 89 HIS A O 1
ATOM 694 N N . LYS A 1 90 ? -9.336 -11.133 -6.066 1 81 90 LYS A N 1
ATOM 695 C CA . LYS A 1 90 ? -8.812 -10.945 -4.719 1 81 90 LYS A CA 1
ATOM 696 C C . LYS A 1 90 ? -7.609 -10.008 -4.723 1 81 90 LYS A C 1
ATOM 698 O O . LYS A 1 90 ? -7.473 -9.164 -3.836 1 81 90 LYS A O 1
ATOM 703 N N . ALA A 1 91 ? -6.723 -10.195 -5.699 1 81.94 91 ALA A N 1
ATOM 704 C CA . ALA A 1 91 ? -5.531 -9.359 -5.816 1 81.94 91 ALA A CA 1
ATOM 705 C C . ALA A 1 91 ? -5.91 -7.887 -5.992 1 81.94 91 ALA A C 1
ATOM 707 O O . ALA A 1 91 ? -5.328 -7.008 -5.352 1 81.94 91 ALA A O 1
ATOM 708 N N . VAL A 1 92 ? -6.863 -7.641 -6.832 1 73.25 92 VAL A N 1
ATOM 709 C CA . VAL A 1 92 ? -7.328 -6.285 -7.09 1 73.25 92 VAL A CA 1
ATOM 710 C C . VAL A 1 92 ? -7.902 -5.68 -5.809 1 73.25 92 VAL A C 1
ATOM 712 O O . VAL A 1 92 ? -7.594 -4.539 -5.465 1 73.25 92 VAL A O 1
ATOM 715 N N . ASP A 1 93 ? -8.656 -6.461 -5.195 1 68.69 93 ASP A N 1
ATOM 716 C CA . ASP A 1 93 ? -9.266 -6 -3.949 1 68.69 93 ASP A CA 1
ATOM 717 C C . ASP A 1 93 ? -8.195 -5.645 -2.92 1 68.69 93 ASP A C 1
ATOM 719 O O . ASP A 1 93 ? -8.32 -4.645 -2.211 1 68.69 93 ASP A O 1
ATOM 723 N N . LEU A 1 94 ? -7.168 -6.484 -2.836 1 66.69 94 LEU A N 1
ATOM 724 C CA . LEU A 1 94 ? -6.07 -6.277 -1.898 1 66.69 94 LEU A CA 1
ATOM 725 C C . LEU A 1 94 ? -5.332 -4.977 -2.205 1 66.69 94 LEU A C 1
ATOM 727 O O . LEU A 1 94 ? -4.93 -4.258 -1.288 1 66.69 94 LEU A O 1
ATOM 731 N N . THR A 1 95 ? -5.109 -4.727 -3.475 1 67.06 95 THR A N 1
ATOM 732 C CA . THR A 1 95 ? -4.348 -3.547 -3.869 1 67.06 95 THR A CA 1
ATOM 733 C C . THR A 1 95 ? -5.18 -2.281 -3.688 1 67.06 95 THR A C 1
ATOM 735 O O . THR A 1 95 ? -4.637 -1.199 -3.461 1 67.06 95 THR A O 1
ATOM 738 N N . ARG A 1 96 ? -6.422 -2.426 -4.055 1 56.47 96 ARG A N 1
ATOM 739 C CA . ARG A 1 96 ? -7.301 -1.287 -3.803 1 56.47 96 ARG A CA 1
ATOM 740 C C . ARG A 1 96 ? -7.234 -0.857 -2.342 1 56.47 96 ARG A C 1
ATOM 742 O O . ARG A 1 96 ? -7.223 0.338 -2.041 1 56.47 96 ARG A O 1
ATOM 749 N N . THR A 1 97 ? -7.324 -1.988 -1.586 1 53.47 97 THR A N 1
ATOM 750 C CA . THR A 1 97 ? -7.305 -1.694 -0.158 1 53.47 97 THR A CA 1
ATOM 751 C C . THR A 1 97 ? -5.965 -1.095 0.253 1 53.47 97 THR A C 1
ATOM 753 O O . THR A 1 97 ? -5.895 -0.309 1.2 1 53.47 97 THR A O 1
ATOM 756 N N . ASN A 1 98 ? -4.988 -1.571 -0.54 1 54.12 98 ASN A N 1
ATOM 757 C CA . ASN A 1 98 ? -3.674 -1.018 -0.236 1 54.12 98 ASN A CA 1
ATOM 758 C C . ASN A 1 98 ? -3.486 0.362 -0.86 1 54.12 98 ASN A C 1
ATOM 760 O O . ASN A 1 98 ? -2.486 1.034 -0.605 1 54.12 98 ASN A O 1
ATOM 764 N N . ALA A 1 99 ? -4.512 0.711 -1.73 1 58.47 99 ALA A N 1
ATOM 765 C CA . ALA A 1 99 ? -4.465 2.002 -2.412 1 58.47 99 ALA A CA 1
ATOM 766 C C . ALA A 1 99 ? -4.645 3.152 -1.426 1 58.47 99 ALA A C 1
ATOM 768 O O . ALA A 1 99 ? -5.629 3.191 -0.681 1 58.47 99 ALA A O 1
ATOM 769 N N . CYS A 1 100 ? -3.602 3.654 -0.934 1 68.31 100 CYS A N 1
ATOM 770 C CA . CYS A 1 100 ? -3.586 4.848 -0.095 1 68.31 100 CYS A CA 1
ATOM 771 C C . CYS A 1 100 ? -4.039 6.074 -0.881 1 68.31 100 CYS A C 1
ATOM 773 O O . CYS A 1 100 ? -3.533 6.336 -1.974 1 68.31 100 CYS A O 1
ATOM 775 N N . GLU A 1 101 ? -5.215 6.609 -0.502 1 77.19 101 GLU A N 1
ATOM 776 C CA . GLU A 1 101 ? -5.664 7.867 -1.088 1 77.19 101 GLU A CA 1
ATOM 777 C C . GLU A 1 101 ? -4.805 9.039 -0.608 1 77.19 101 GLU A C 1
ATOM 779 O O . GLU A 1 101 ? -4.551 9.18 0.59 1 77.19 101 GLU A O 1
ATOM 784 N N . VAL A 1 102 ? -4.27 9.75 -1.614 1 83.31 102 VAL A N 1
ATOM 785 C CA . VAL A 1 102 ? -3.492 10.938 -1.263 1 83.31 102 VAL A CA 1
ATOM 786 C C . VAL A 1 102 ? -4.305 12.195 -1.554 1 83.31 102 VAL A C 1
ATOM 788 O O . VAL A 1 102 ? -4.852 12.352 -2.648 1 83.31 102 VAL A O 1
ATOM 791 N N . GLU A 1 103 ? -4.469 13.031 -0.541 1 88.56 103 GLU A N 1
ATOM 792 C CA . GLU A 1 103 ? -5.148 14.312 -0.707 1 88.56 103 GLU A CA 1
ATOM 793 C C . GLU A 1 103 ? -4.234 15.477 -0.334 1 88.56 103 GLU A C 1
ATOM 795 O O . GLU A 1 103 ? -3.455 15.383 0.618 1 88.56 103 GLU A O 1
ATOM 800 N N . PHE A 1 104 ? -4.398 16.469 -1.115 1 90.5 104 PHE A N 1
ATOM 801 C CA . PHE A 1 104 ? -3.699 17.719 -0.794 1 90.5 104 PHE A CA 1
ATOM 802 C C . PHE A 1 104 ? -4.668 18.766 -0.257 1 90.5 104 PHE A C 1
ATOM 804 O O . PHE A 1 104 ? -5.609 19.156 -0.947 1 90.5 104 PHE A O 1
ATOM 811 N N . TRP A 1 105 ? -4.43 19.188 1.015 1 95 105 TRP A N 1
ATOM 812 C CA . TRP A 1 105 ? -5.152 20.312 1.606 1 95 105 TRP A CA 1
ATOM 813 C C . TRP A 1 105 ? -4.273 21.547 1.666 1 95 105 TRP A C 1
ATOM 815 O O . TRP A 1 105 ? -3.438 21.688 2.562 1 95 105 TRP A O 1
ATOM 825 N N . ASN A 1 106 ? -4.469 22.391 0.691 1 90.25 106 ASN A N 1
ATOM 826 C CA . ASN A 1 106 ? -3.725 23.656 0.73 1 90.25 106 ASN A CA 1
ATOM 827 C C . ASN A 1 106 ? -4.027 24.438 1.999 1 90.25 106 ASN A C 1
ATOM 829 O O . ASN A 1 106 ? -5.062 25.109 2.09 1 90.25 106 ASN A O 1
ATOM 833 N N . THR A 1 107 ? -3.146 24.328 2.996 1 93.62 107 THR A N 1
ATOM 834 C CA . THR A 1 107 ? -3.33 24.969 4.301 1 93.62 107 THR A CA 1
ATOM 835 C C . THR A 1 107 ? -2.316 26.078 4.512 1 93.62 107 THR A C 1
ATOM 837 O O . THR A 1 107 ? -1.121 25.891 4.273 1 93.62 107 THR A O 1
ATOM 840 N N . PHE A 1 108 ? -2.822 27.172 4.977 1 90.94 108 PHE A N 1
ATOM 841 C CA . PHE A 1 108 ? -2.031 28.391 5.168 1 90.94 108 PHE A CA 1
ATOM 842 C C . PHE A 1 108 ? -0.891 28.141 6.145 1 90.94 108 PHE A C 1
ATOM 844 O O . PHE A 1 108 ? -1.069 27.453 7.156 1 90.94 108 PHE A O 1
ATOM 851 N N . ASP A 1 109 ? 0.236 28.672 5.777 1 92.75 109 ASP A N 1
ATOM 852 C CA . ASP A 1 109 ? 1.379 28.672 6.688 1 92.75 109 ASP A CA 1
ATOM 853 C C . ASP A 1 109 ? 1.333 29.859 7.641 1 92.75 109 ASP A C 1
ATOM 855 O O . ASP A 1 109 ? 1.578 31 7.234 1 92.75 109 ASP A O 1
ATOM 859 N N . PRO A 1 110 ? 1.143 29.547 8.844 1 96.12 110 PRO A N 1
ATOM 860 C CA . PRO A 1 110 ? 0.932 30.688 9.75 1 96.12 110 PRO A CA 1
ATOM 861 C C . PRO A 1 110 ? 2.221 31.453 10.047 1 96.12 110 PRO A C 1
ATOM 863 O O . PRO A 1 110 ? 2.174 32.562 10.57 1 96.12 110 PRO A O 1
ATOM 866 N N . THR A 1 111 ? 3.357 30.781 9.773 1 94.56 111 THR A N 1
ATOM 867 C CA . THR A 1 111 ? 4.629 31.438 10.078 1 94.56 111 THR A CA 1
ATOM 868 C C . THR A 1 111 ? 4.848 32.625 9.164 1 94.56 111 THR A C 1
ATOM 870 O O . THR A 1 111 ? 5.73 33.469 9.414 1 94.56 111 THR A O 1
ATOM 873 N N . LEU A 1 112 ? 4.098 32.781 8.141 1 92.12 112 LEU A N 1
ATOM 874 C CA . LEU A 1 112 ? 4.223 33.875 7.18 1 92.12 112 LEU A CA 1
ATOM 875 C C . LEU A 1 112 ? 3.668 35.188 7.754 1 92.12 112 LEU A C 1
ATOM 877 O O . LEU A 1 112 ? 3.924 36.25 7.219 1 92.12 112 LEU A O 1
ATOM 881 N N . VAL A 1 113 ? 2.83 35.062 8.797 1 93.38 113 VAL A N 1
ATOM 882 C CA . VAL A 1 113 ? 2.268 36.25 9.453 1 93.38 113 VAL A CA 1
ATOM 883 C C . VAL A 1 113 ? 3.273 36.812 10.453 1 93.38 113 VAL A C 1
ATOM 885 O O . VAL A 1 113 ? 3.766 36.094 11.32 1 93.38 113 VAL A O 1
ATOM 888 N N . GLU A 1 114 ? 3.561 38.062 10.211 1 91.62 114 GLU A N 1
ATOM 889 C CA . GLU A 1 114 ? 4.465 38.781 11.102 1 91.62 114 GLU A CA 1
ATOM 890 C C . GLU A 1 114 ? 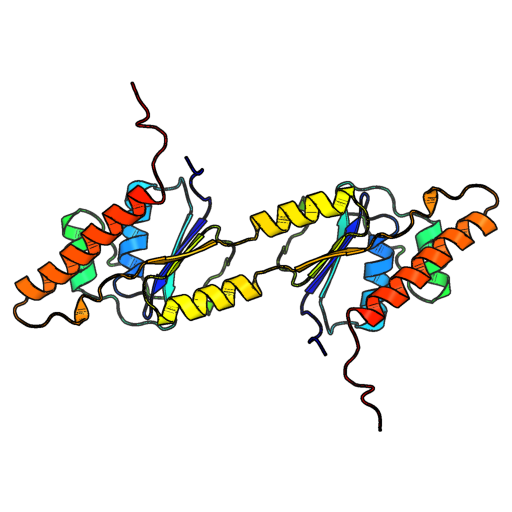3.711 39.812 11.93 1 91.62 114 GLU A C 1
ATOM 892 O O . GLU A 1 114 ? 2.543 40.094 11.664 1 91.62 114 GLU A O 1
ATOM 897 N N . GLY A 1 115 ? 4.398 40.375 13 1 92.5 115 GLY A N 1
ATOM 898 C CA . GLY A 1 115 ? 3.781 41.406 13.805 1 92.5 115 GLY A CA 1
ATOM 899 C C . GLY A 1 115 ? 3.723 41.062 15.281 1 92.5 115 GLY A C 1
ATOM 900 O O . GLY A 1 115 ? 4.652 40.438 15.82 1 92.5 115 GLY A O 1
ATOM 901 N N . SER A 1 116 ? 2.576 41.469 15.93 1 95.12 116 SER A N 1
ATOM 902 C CA . SER A 1 116 ? 2.408 41.219 17.359 1 95.12 116 SER A CA 1
ATOM 903 C C . SER A 1 116 ? 2.176 39.75 17.656 1 95.12 116 SER A C 1
ATOM 905 O O . SER A 1 116 ? 1.819 38.969 16.766 1 95.12 116 SER A O 1
ATOM 907 N N . ARG A 1 117 ? 2.51 39.406 18.844 1 95.31 117 ARG A N 1
ATOM 908 C CA . ARG A 1 117 ? 2.246 38.031 19.281 1 95.31 117 ARG A CA 1
ATOM 909 C C . ARG A 1 117 ? 0.792 37.656 19.031 1 95.31 117 ARG A C 1
ATOM 911 O O . ARG A 1 117 ? 0.505 36.531 18.594 1 95.31 117 ARG A O 1
ATOM 918 N N . GLU A 1 118 ? -0.031 38.562 19.344 1 96.12 118 GLU A N 1
ATOM 919 C CA . GLU A 1 118 ? -1.456 38.281 19.172 1 96.12 118 GLU A CA 1
ATOM 920 C C . GLU A 1 118 ? -1.805 38.062 17.703 1 96.12 118 GLU A C 1
ATOM 922 O O . GLU A 1 118 ? -2.623 37.188 17.375 1 96.12 118 GLU A O 1
ATOM 927 N N . ALA A 1 119 ? -1.208 38.875 16.859 1 95.62 119 ALA A N 1
ATOM 928 C CA . ALA A 1 119 ? -1.44 38.688 15.422 1 95.62 119 ALA A CA 1
ATOM 929 C C . ALA A 1 119 ? -0.951 37.344 14.938 1 95.62 119 ALA A C 1
ATOM 931 O O . ALA A 1 119 ? -1.622 36.688 14.141 1 95.62 119 ALA A O 1
ATOM 932 N N . ARG A 1 120 ? 0.193 37 15.406 1 96 120 ARG A N 1
ATOM 933 C CA . ARG A 1 120 ? 0.749 35.719 15.031 1 96 120 ARG A CA 1
ATOM 934 C C . ARG A 1 120 ? -0.11 34.562 15.57 1 96 120 ARG A C 1
ATOM 936 O O . ARG A 1 120 ? -0.421 33.625 14.844 1 96 120 ARG A O 1
ATOM 943 N N . LEU A 1 121 ? -0.479 34.688 16.797 1 97.69 121 LEU A N 1
ATOM 944 C CA . LEU A 1 121 ? -1.338 33.656 17.406 1 97.69 121 LEU A CA 1
ATOM 945 C C . LEU A 1 121 ? -2.641 33.531 16.625 1 97.69 121 LEU A C 1
ATOM 947 O O . LEU A 1 121 ? -3.145 32.406 16.438 1 97.69 121 LEU A O 1
ATOM 951 N N . ASP A 1 122 ? -3.143 34.656 16.203 1 97.69 122 ASP A N 1
ATOM 952 C CA . ASP A 1 122 ? -4.395 34.625 15.453 1 97.69 122 ASP A CA 1
ATOM 953 C C . ASP A 1 122 ? -4.242 33.844 14.156 1 97.69 122 ASP A C 1
ATOM 955 O O . ASP A 1 122 ? -5.168 33.125 13.742 1 97.69 122 ASP A O 1
ATOM 959 N N . ALA A 1 123 ? -3.098 33.969 13.523 1 97.62 123 ALA A N 1
ATOM 960 C CA . ALA A 1 123 ? -2.832 33.219 12.312 1 97.62 123 ALA A CA 1
ATOM 961 C C . ALA A 1 123 ? -2.848 31.703 12.602 1 97.62 123 ALA A C 1
ATOM 963 O O . ALA A 1 123 ? -3.393 30.922 11.82 1 97.62 123 ALA A O 1
ATOM 964 N N . TYR A 1 124 ? -2.26 31.328 13.688 1 98.5 124 TYR A N 1
ATOM 965 C CA . TYR A 1 124 ? -2.234 29.922 14.094 1 98.5 124 TYR A CA 1
ATOM 966 C C . TYR A 1 124 ? -3.635 29.438 14.438 1 98.5 124 TYR A C 1
ATOM 968 O O . TYR A 1 124 ? -3.99 28.297 14.125 1 98.5 124 TYR A O 1
ATOM 976 N N . ARG A 1 125 ? -4.43 30.281 15.078 1 98.62 125 ARG A N 1
ATOM 977 C CA . ARG A 1 125 ? -5.812 29.938 15.383 1 98.62 125 ARG A CA 1
ATOM 978 C C . ARG A 1 125 ? -6.605 29.688 14.109 1 98.62 125 ARG A C 1
ATOM 980 O O . ARG A 1 125 ? -7.434 28.766 14.055 1 98.62 125 ARG A O 1
ATOM 987 N N . GLN A 1 126 ? -6.336 30.531 13.18 1 97.81 126 GLN A N 1
ATOM 988 C CA . GLN A 1 126 ? -7.027 30.359 11.906 1 97.81 126 GLN A CA 1
ATOM 989 C C . GLN A 1 126 ? -6.699 29.016 11.266 1 97.81 126 GLN A C 1
ATOM 991 O O . GLN A 1 126 ? -7.582 28.344 10.734 1 97.81 126 GLN A O 1
ATOM 996 N N . VAL A 1 127 ? -5.453 28.656 11.305 1 97.94 127 VAL A N 1
ATOM 997 C CA . VAL A 1 127 ? -5.023 27.375 10.766 1 97.94 127 VAL A CA 1
ATOM 998 C C . VAL A 1 127 ? -5.684 26.234 11.539 1 97.94 127 VAL A C 1
ATOM 1000 O O . VAL A 1 127 ? -6.207 25.297 10.945 1 97.94 127 VAL A O 1
ATOM 1003 N N . ARG A 1 128 ? -5.656 26.297 12.82 1 98.62 128 ARG A N 1
ATOM 1004 C CA . ARG A 1 128 ? -6.309 25.312 13.688 1 98.62 128 ARG A CA 1
ATOM 1005 C C . ARG A 1 128 ? -7.766 25.109 13.281 1 98.62 128 ARG A C 1
ATOM 1007 O O . ARG A 1 128 ? -8.203 23.984 13.062 1 98.62 128 ARG A O 1
ATOM 1014 N N . ASP A 1 129 ? -8.461 26.234 13.188 1 98.38 129 ASP A N 1
ATOM 1015 C CA . ASP A 1 129 ? -9.891 26.203 12.906 1 98.38 129 ASP A CA 1
ATOM 1016 C C . ASP A 1 129 ? -10.164 25.641 11.508 1 98.38 129 ASP A C 1
ATOM 1018 O O . ASP A 1 129 ? -11.133 24.922 11.305 1 98.38 129 ASP A O 1
ATOM 1022 N N . GLU A 1 130 ? -9.367 26.047 10.602 1 97.25 130 GLU A N 1
ATOM 1023 C CA . GLU A 1 130 ? -9.508 25.516 9.242 1 97.25 130 GLU A CA 1
ATOM 1024 C C . GLU A 1 130 ? -9.297 24.016 9.211 1 97.25 130 GLU A C 1
ATOM 1026 O O . GLU A 1 130 ? -10.07 23.281 8.57 1 97.25 130 GLU A O 1
ATOM 1031 N N . LEU A 1 131 ? -8.242 23.5 9.828 1 98.25 131 LEU A N 1
ATOM 1032 C CA . LEU A 1 131 ? -7.961 22.078 9.875 1 98.25 131 LEU A CA 1
ATOM 1033 C C . LEU A 1 131 ? -9.117 21.312 10.516 1 98.25 131 LEU A C 1
ATOM 1035 O O . LEU A 1 131 ? -9.516 20.25 10.031 1 98.25 131 LEU A O 1
ATOM 1039 N N . GLU A 1 132 ? -9.602 21.891 11.594 1 97.69 132 GLU A N 1
ATOM 1040 C CA . GLU A 1 132 ? -10.727 21.25 12.266 1 97.69 132 GLU A CA 1
ATOM 1041 C C . GLU A 1 132 ? -11.922 21.109 11.32 1 97.69 132 GLU A C 1
ATOM 1043 O O . GLU A 1 132 ? -12.523 20.047 11.227 1 97.69 132 GLU A O 1
ATOM 1048 N N . ARG A 1 133 ? -12.266 22.172 10.656 1 96.5 133 ARG A N 1
ATOM 1049 C CA . ARG A 1 133 ? -13.375 22.172 9.719 1 96.5 133 ARG A CA 1
ATOM 1050 C C . ARG A 1 133 ? -13.156 21.125 8.617 1 96.5 133 ARG A C 1
ATOM 1052 O O . ARG A 1 133 ? -14.07 20.375 8.281 1 96.5 133 ARG A O 1
ATOM 1059 N N . ARG A 1 134 ? -12.016 21.031 8.055 1 95.75 134 ARG A N 1
ATOM 1060 C CA . ARG A 1 134 ? -11.727 20.125 6.945 1 95.75 134 ARG A CA 1
ATOM 1061 C C . ARG A 1 134 ? -11.766 18.672 7.406 1 95.75 134 ARG A C 1
ATOM 1063 O O . ARG A 1 134 ? -12.25 17.797 6.684 1 95.75 134 ARG A O 1
ATOM 1070 N N . ILE A 1 135 ? -11.203 18.391 8.594 1 96.38 135 ILE A N 1
ATOM 1071 C CA . ILE A 1 135 ? -11.203 17.047 9.133 1 96.38 135 ILE A CA 1
ATOM 1072 C C . ILE A 1 135 ? -12.641 16.562 9.328 1 96.38 135 ILE A C 1
ATOM 1074 O O . ILE A 1 135 ? -12.992 15.453 8.93 1 96.38 135 ILE A O 1
ATOM 1078 N N . ARG A 1 136 ? -13.469 17.422 9.859 1 93.94 136 ARG A N 1
ATOM 1079 C CA . ARG A 1 136 ? -14.867 17.078 10.078 1 93.94 136 ARG A CA 1
ATOM 1080 C C . ARG A 1 136 ? -15.578 16.812 8.758 1 93.94 136 ARG A C 1
ATOM 1082 O O . ARG A 1 136 ? -16.406 15.898 8.664 1 93.94 136 ARG A O 1
ATOM 1089 N N . LYS A 1 137 ? -15.328 17.656 7.809 1 92.56 137 LYS A N 1
ATOM 1090 C CA . LYS A 1 137 ? -15.961 17.516 6.504 1 92.56 137 LYS A CA 1
ATOM 1091 C C . LYS A 1 137 ? -15.531 16.234 5.812 1 92.56 137 LYS A C 1
ATOM 1093 O O . LYS A 1 137 ? -16.359 15.523 5.234 1 92.56 137 LYS A O 1
ATOM 1098 N N . ARG A 1 138 ? -14.266 15.93 5.871 1 92.12 138 ARG A N 1
ATOM 1099 C CA . ARG A 1 138 ? -13.711 14.789 5.152 1 92.12 138 ARG A CA 1
ATOM 1100 C C . ARG A 1 138 ? -14.07 13.477 5.84 1 92.12 138 ARG A C 1
ATOM 1102 O O . ARG A 1 138 ? -14.258 12.453 5.176 1 92.12 138 ARG A O 1
ATOM 1109 N N . PHE A 1 139 ? -14.133 13.5 7.137 1 92.5 139 PHE A N 1
ATOM 1110 C CA . PHE A 1 139 ? -14.406 12.297 7.918 1 92.5 139 PHE A CA 1
ATOM 1111 C C . PHE A 1 139 ? -15.648 12.484 8.773 1 92.5 139 PHE A C 1
ATOM 1113 O O . PHE A 1 139 ? -15.555 12.547 10.008 1 92.5 139 PHE A O 1
ATOM 1120 N N . PRO A 1 140 ? -16.766 12.5 8.156 1 85.62 140 PRO A N 1
ATOM 1121 C CA . PRO A 1 140 ? -18 12.734 8.914 1 85.62 140 PRO A CA 1
ATOM 1122 C C . PRO A 1 140 ? -18.312 11.602 9.898 1 85.62 140 PRO A C 1
ATOM 1124 O O . PRO A 1 140 ? -17.984 10.438 9.625 1 85.62 140 PRO A O 1
ATOM 1127 N N . VAL A 1 141 ? -18.641 11.93 11.117 1 73.88 141 VAL A N 1
ATOM 1128 C CA . VAL A 1 141 ? -19.047 10.93 12.094 1 73.88 141 VAL A CA 1
ATOM 1129 C C . VAL A 1 141 ? -20.438 10.406 11.742 1 73.88 141 VAL A C 1
ATOM 1131 O O . VAL A 1 141 ? -21.359 11.195 11.523 1 73.88 141 VAL A O 1
ATOM 1134 N N . SER A 1 142 ? -20.656 9.32 11.07 1 61.62 142 SER A N 1
ATOM 1135 C CA . SER A 1 142 ? -21.953 8.766 10.727 1 61.62 142 SER A CA 1
ATOM 1136 C C . SER A 1 142 ? -22.938 8.898 11.883 1 61.62 142 SER A C 1
ATOM 1138 O O . SER A 1 142 ? -24.141 8.656 11.719 1 61.62 142 SER A O 1
ATOM 1140 N N . GLY A 1 143 ? -22.891 8.836 13.141 1 47.38 143 GLY A N 1
ATOM 1141 C CA . GLY A 1 143 ? -24.031 8.805 14.039 1 47.38 143 GLY A CA 1
ATOM 1142 C C . GLY A 1 143 ? -24.891 10.055 13.961 1 47.38 143 GLY A C 1
ATOM 1143 O O . GLY A 1 143 ? -25.891 10.172 14.664 1 47.38 143 GLY A O 1
ATOM 1144 N N . LEU A 1 144 ? -24.578 11.281 13.898 1 38.06 144 LEU A N 1
ATOM 1145 C CA . LEU A 1 144 ? -25.719 12.188 13.922 1 38.06 144 LEU A CA 1
ATOM 1146 C C . LEU A 1 144 ? -26.562 12.055 12.656 1 38.06 144 LEU A C 1
ATOM 1148 O O . LEU A 1 144 ? -26.5 12.914 11.773 1 38.06 144 LEU A O 1
ATOM 1152 N N . ALA A 1 145 ? -26.766 10.898 11.992 1 35.69 145 ALA A N 1
ATOM 1153 C CA . ALA A 1 145 ? -28.016 10.844 11.234 1 35.69 145 ALA A CA 1
ATOM 1154 C C . ALA A 1 145 ? -29.156 11.484 12.008 1 35.69 145 ALA A C 1
ATOM 1156 O O . ALA A 1 145 ? -29.25 11.344 13.234 1 35.69 145 ALA A O 1
ATOM 1157 N N . ARG A 1 146 ? -29.828 12.5 11.484 1 31.47 146 ARG A N 1
ATOM 1158 C CA . ARG A 1 146 ? -31.094 13.148 11.82 1 31.47 146 ARG A CA 1
ATOM 1159 C C . ARG A 1 146 ? -32.062 12.156 12.453 1 31.47 146 ARG A C 1
ATOM 1161 O O . ARG A 1 146 ? -32.25 11.039 11.953 1 31.47 146 ARG A O 1
ATOM 1168 N N . GLU A 1 147 ? -32.406 12.227 13.727 1 22.84 147 GLU A N 1
ATOM 1169 C CA . GLU A 1 147 ? -33.844 12.07 13.852 1 22.84 147 GLU A CA 1
ATOM 1170 C C . GLU A 1 147 ? -34.594 12.898 12.812 1 22.84 147 GLU A C 1
ATOM 1172 O O . GLU A 1 147 ? -34.156 14.016 12.492 1 22.84 147 GLU A O 1
ATOM 1177 N N . MET B 1 1 ? -21.672 8.156 2.262 1 37.16 1 MET B N 1
ATOM 1178 C CA . MET B 1 1 ? -21.125 8.633 3.529 1 37.16 1 MET B CA 1
ATOM 1179 C C . MET B 1 1 ? -19.859 7.875 3.896 1 37.16 1 MET B C 1
ATOM 1181 O O . MET B 1 1 ? -19.891 6.652 4.055 1 37.16 1 MET B O 1
ATOM 1185 N N . GLY B 1 2 ? -18.797 8.234 3.463 1 53.47 2 GLY B N 1
ATOM 1186 C CA . GLY B 1 2 ? -17.703 7.289 3.297 1 53.47 2 GLY B CA 1
ATOM 1187 C C . GLY B 1 2 ? -17.141 6.793 4.613 1 53.47 2 GLY B C 1
ATOM 1188 O O . GLY B 1 2 ? -17.344 7.422 5.656 1 53.47 2 GLY B O 1
ATOM 1189 N N . GLU B 1 3 ? -17.062 5.516 4.953 1 68.25 3 GLU B N 1
ATOM 1190 C CA . GLU B 1 3 ? -16.562 4.84 6.148 1 68.25 3 GLU B CA 1
ATOM 1191 C C . GLU B 1 3 ? -15.227 5.414 6.598 1 68.25 3 GLU B C 1
ATOM 1193 O O . GLU B 1 3 ? -14.453 5.898 5.773 1 68.25 3 GLU B O 1
ATOM 1198 N N . LEU B 1 4 ? -15.234 5.883 7.957 1 80.31 4 LEU B N 1
ATOM 1199 C CA . LEU B 1 4 ? -13.984 6.336 8.555 1 80.31 4 LEU B CA 1
ATOM 1200 C C . LEU B 1 4 ? -12.836 5.406 8.172 1 80.31 4 LEU B C 1
ATOM 1202 O O . LEU B 1 4 ? -12.945 4.188 8.305 1 80.31 4 LEU B O 1
ATOM 1206 N N . PRO B 1 5 ? -11.875 6 7.559 1 82.56 5 PRO B N 1
ATOM 1207 C CA . PRO B 1 5 ? -10.719 5.16 7.254 1 82.56 5 PRO B CA 1
ATOM 1208 C C . PRO B 1 5 ? -10.102 4.531 8.5 1 82.56 5 PRO B C 1
ATOM 1210 O O . PRO B 1 5 ? -10.289 5.039 9.609 1 82.56 5 PRO B O 1
ATOM 1213 N N . SER B 1 6 ? -9.406 3.414 8.359 1 83.06 6 SER B N 1
ATOM 1214 C CA . SER B 1 6 ? -8.781 2.742 9.5 1 83.06 6 SER B CA 1
ATOM 1215 C C . SER B 1 6 ? -7.516 3.467 9.945 1 83.06 6 SER B C 1
ATOM 1217 O O . SER B 1 6 ? -7.133 3.395 11.109 1 83.06 6 SER B O 1
ATOM 1219 N N . ALA B 1 7 ? -6.859 4.148 8.992 1 88.06 7 ALA B N 1
ATOM 1220 C CA . ALA B 1 7 ? -5.594 4.809 9.305 1 88.06 7 ALA B CA 1
ATOM 1221 C C . ALA B 1 7 ? -5.402 6.059 8.453 1 88.06 7 ALA B C 1
ATOM 1223 O O . ALA B 1 7 ? -5.539 6.008 7.227 1 88.06 7 ALA B O 1
ATOM 1224 N N . VAL B 1 8 ? -5.102 7.223 9.109 1 91.81 8 VAL B N 1
ATOM 1225 C CA . VAL B 1 8 ? -4.918 8.5 8.43 1 91.81 8 VAL B CA 1
ATOM 1226 C C . VAL B 1 8 ? -3.543 9.078 8.773 1 91.81 8 VAL B C 1
ATOM 1228 O O . VAL B 1 8 ? -3.119 9.039 9.93 1 91.81 8 VAL B O 1
ATOM 1231 N N . LEU B 1 9 ? -2.865 9.523 7.742 1 93.94 9 LEU B N 1
ATOM 1232 C CA . LEU B 1 9 ? -1.573 10.172 7.922 1 93.94 9 LEU B CA 1
ATOM 1233 C C . LEU B 1 9 ? -1.638 11.633 7.484 1 93.94 9 LEU B C 1
ATOM 1235 O O . LEU B 1 9 ? -2.055 11.938 6.363 1 93.94 9 LEU B O 1
ATOM 1239 N N . PHE B 1 10 ? -1.295 12.539 8.383 1 97.31 10 PHE B N 1
ATOM 1240 C CA . PHE B 1 10 ? -1.123 13.945 8.031 1 97.31 10 PHE B CA 1
ATOM 1241 C C . PHE B 1 10 ? 0.35 14.273 7.824 1 97.31 10 PHE B C 1
ATOM 1243 O O . PHE B 1 10 ? 1.203 13.844 8.602 1 97.31 10 PHE B O 1
ATOM 1250 N N . CYS B 1 11 ? 0.634 15 6.711 1 96.56 11 CYS B N 1
ATOM 1251 C CA . CYS B 1 11 ? 2.037 15.336 6.496 1 96.56 11 CYS B CA 1
ATOM 1252 C C . CYS B 1 11 ? 2.191 16.797 6.098 1 96.56 11 CYS B C 1
ATOM 1254 O O . CYS B 1 11 ? 1.296 17.375 5.477 1 96.56 11 CYS B O 1
ATOM 1256 N N . CYS B 1 12 ? 3.246 17.391 6.566 1 96.94 12 CYS B N 1
ATOM 1257 C CA . CYS B 1 12 ? 3.691 18.703 6.141 1 96.94 12 CYS B CA 1
ATOM 1258 C C . CYS B 1 12 ? 5.203 18.734 5.957 1 96.94 12 CYS B C 1
ATOM 1260 O O . CYS B 1 12 ? 5.848 17.688 5.867 1 96.94 12 CYS B O 1
ATOM 1262 N N . THR B 1 13 ? 5.777 19.969 5.82 1 93.25 13 THR B N 1
ATOM 1263 C CA . THR B 1 13 ? 7.195 20.031 5.488 1 93.25 13 THR B CA 1
ATOM 1264 C C . THR B 1 13 ? 8.0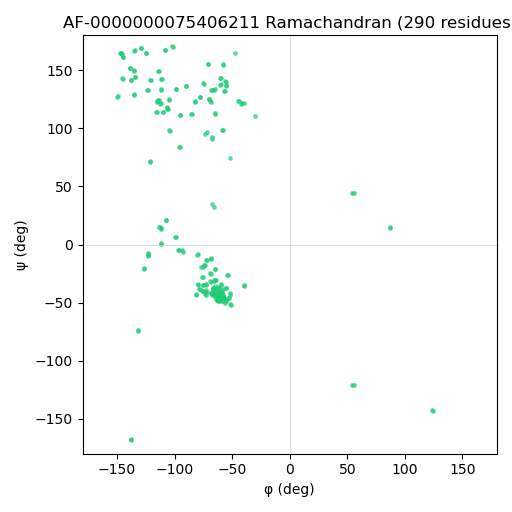55 19.641 6.691 1 93.25 13 THR B C 1
ATOM 1266 O O . THR B 1 13 ? 8.969 18.828 6.566 1 93.25 13 THR B O 1
ATOM 1269 N N . PHE B 1 14 ? 7.664 20.078 7.91 1 96.81 14 PHE B N 1
ATOM 1270 C CA . PHE B 1 14 ? 8.594 19.953 9.023 1 96.81 14 PHE B CA 1
ATOM 1271 C C . PHE B 1 14 ? 7.98 19.141 10.156 1 96.81 14 PHE B C 1
ATOM 1273 O O . PHE B 1 14 ? 8.641 18.859 11.156 1 96.81 14 PHE B O 1
ATOM 1280 N N . ASN B 1 15 ? 6.629 18.781 10.062 1 98.06 15 ASN B N 1
ATOM 1281 C CA . ASN B 1 15 ? 5.926 18.094 11.133 1 98.06 15 ASN B CA 1
ATOM 1282 C C . ASN B 1 15 ? 6.043 18.844 12.453 1 98.06 15 ASN B C 1
ATOM 1284 O O . ASN B 1 15 ? 6.262 18.234 13.508 1 98.06 15 ASN B O 1
ATOM 1288 N N . ALA B 1 16 ? 5.859 20.188 12.336 1 98.12 16 ALA B N 1
ATOM 1289 C CA . ALA B 1 16 ? 6.105 21.016 13.508 1 98.12 16 ALA B CA 1
ATOM 1290 C C . ALA B 1 16 ? 4.898 21.906 13.812 1 98.12 16 ALA B C 1
ATOM 1292 O O . ALA B 1 16 ? 4.766 22.422 14.922 1 98.12 16 ALA B O 1
ATOM 1293 N N . ILE B 1 17 ? 4.031 22.125 12.82 1 98.19 17 ILE B N 1
ATOM 1294 C CA . ILE B 1 17 ? 2.914 23.047 13.023 1 98.19 17 ILE B CA 1
ATOM 1295 C C . ILE B 1 17 ? 1.618 22.391 12.547 1 98.19 17 ILE B C 1
ATOM 1297 O O . ILE B 1 17 ? 0.812 21.938 13.352 1 98.19 17 ILE B O 1
ATOM 1301 N N . ARG B 1 18 ? 1.469 22.328 11.172 1 97.81 18 ARG B N 1
ATOM 1302 C CA . ARG B 1 18 ? 0.167 21.984 10.609 1 97.81 18 ARG B CA 1
ATOM 1303 C C . ARG B 1 18 ? -0.149 20.516 10.805 1 97.81 18 ARG B C 1
ATOM 1305 O O . ARG B 1 18 ? -1.275 20.156 11.156 1 97.81 18 ARG B O 1
ATOM 1312 N N . SER B 1 19 ? 0.801 19.656 10.586 1 98.56 19 SER B N 1
ATOM 1313 C CA . SER B 1 19 ? 0.5 18.234 10.641 1 98.56 19 SER B CA 1
ATOM 1314 C C . SER B 1 19 ? 0.35 17.75 12.078 1 98.56 19 SER B C 1
ATOM 1316 O O . SER B 1 19 ? -0.552 16.969 12.391 1 98.56 19 SER B O 1
ATOM 1318 N N . PRO B 1 20 ? 1.128 18.172 13.023 1 98.56 20 PRO B N 1
ATOM 1319 C CA . PRO B 1 20 ? 0.838 17.781 14.406 1 98.56 20 PRO B CA 1
ATOM 1320 C C . PRO B 1 20 ? -0.488 18.359 14.906 1 98.56 20 PRO B C 1
ATOM 1322 O O . PRO B 1 20 ? -1.175 17.703 15.703 1 98.56 20 PRO B O 1
ATOM 1325 N N . MET B 1 21 ? -0.836 19.578 14.492 1 98.75 21 MET B N 1
ATOM 1326 C CA . MET B 1 21 ? -2.137 20.125 14.852 1 98.75 21 MET B CA 1
ATOM 1327 C C . MET B 1 21 ? -3.27 19.25 14.328 1 98.75 21 MET B C 1
ATOM 1329 O O . MET B 1 21 ? -4.203 18.938 15.07 1 98.75 21 MET B O 1
ATOM 1333 N N . ALA B 1 22 ? -3.113 18.859 13.109 1 98.62 22 ALA B N 1
ATOM 1334 C CA . ALA B 1 22 ? -4.125 18.016 12.492 1 98.62 22 ALA B CA 1
ATOM 1335 C C . ALA B 1 22 ? -4.223 16.672 13.219 1 98.62 22 ALA B C 1
ATOM 1337 O O . ALA B 1 22 ? -5.324 16.172 13.461 1 98.62 22 ALA B O 1
ATOM 1338 N N . GLU B 1 23 ? -3.119 16.047 13.508 1 98.12 23 GLU B N 1
ATOM 1339 C CA . GLU B 1 23 ? -3.082 14.789 14.25 1 98.12 23 GLU B CA 1
ATOM 1340 C C . GLU B 1 23 ? -3.805 14.922 15.586 1 98.12 23 GLU B C 1
ATOM 1342 O O . GLU B 1 23 ? -4.625 14.07 15.945 1 98.12 23 GLU B O 1
ATOM 1347 N N . GLY B 1 24 ? -3.479 15.992 16.297 1 98.25 24 GLY B N 1
ATOM 1348 C CA . GLY B 1 24 ? -4.137 16.234 17.578 1 98.25 24 GLY B CA 1
ATOM 1349 C C . GLY B 1 24 ? -5.637 16.406 17.453 1 98.25 24 GLY B C 1
ATOM 1350 O O . GLY B 1 24 ? -6.402 15.859 18.234 1 98.25 24 GLY B O 1
ATOM 1351 N N . LEU B 1 25 ? -6.051 17.234 16.5 1 98.06 25 LEU B N 1
ATOM 1352 C CA . LEU B 1 25 ? -7.469 17.469 16.25 1 98.06 25 LEU B CA 1
ATOM 1353 C C . LEU B 1 25 ? -8.18 16.156 15.914 1 98.06 25 LEU B C 1
ATOM 1355 O O . LEU B 1 25 ? -9.242 15.859 16.469 1 98.06 25 LEU B O 1
ATOM 1359 N N . PHE B 1 26 ? -7.598 15.414 15.023 1 97.38 26 PHE B N 1
ATOM 1360 C CA . PHE B 1 26 ? -8.188 14.148 14.602 1 97.38 26 PHE B CA 1
ATOM 1361 C C . PHE B 1 26 ? -8.32 13.195 15.789 1 97.38 26 PHE B C 1
ATOM 1363 O O . PHE B 1 26 ? -9.367 12.57 15.969 1 97.38 26 PHE B O 1
ATOM 1370 N N . ARG B 1 27 ? -7.312 13.07 16.578 1 96.5 27 ARG B N 1
ATOM 1371 C CA . ARG B 1 27 ? -7.324 12.195 17.75 1 96.5 27 ARG B CA 1
ATOM 1372 C C . ARG B 1 27 ? -8.438 12.586 18.719 1 96.5 27 ARG B C 1
ATOM 1374 O O . ARG B 1 27 ? -9.086 11.719 19.312 1 96.5 27 ARG B O 1
ATOM 1381 N N . ARG B 1 28 ? -8.578 13.875 18.906 1 95.5 28 ARG B N 1
ATOM 1382 C CA . ARG B 1 28 ? -9.625 14.359 19.797 1 95.5 28 ARG B CA 1
ATOM 1383 C C . ARG B 1 28 ? -11.008 13.984 19.266 1 95.5 28 ARG B C 1
ATOM 1385 O O . ARG B 1 28 ? -11.891 13.609 20.047 1 95.5 28 ARG B O 1
ATOM 1392 N N . MET B 1 29 ? -11.203 14.047 18.031 1 94.31 29 MET B N 1
ATOM 1393 C CA . MET B 1 29 ? -12.508 13.867 17.406 1 94.31 29 MET B CA 1
ATOM 1394 C C . MET B 1 29 ? -12.859 12.383 17.297 1 94.31 29 MET B C 1
ATOM 1396 O O . MET B 1 29 ? -14.016 12 17.453 1 94.31 29 MET B O 1
ATOM 1400 N N . TYR B 1 30 ? -11.828 11.586 17.062 1 93.31 30 TYR B N 1
ATOM 1401 C CA . TYR B 1 30 ? -12.18 10.227 16.656 1 93.31 30 TYR B CA 1
ATOM 1402 C C . TYR B 1 30 ? -11.555 9.203 17.594 1 93.31 30 TYR B C 1
ATOM 1404 O O . TYR B 1 30 ? -11.883 8.023 17.547 1 93.31 30 TYR B O 1
ATOM 1412 N N . GLY B 1 31 ? -10.695 9.68 18.422 1 89.06 31 GLY B N 1
ATOM 1413 C CA . GLY B 1 31 ? -10.117 8.805 19.438 1 89.06 31 GLY B CA 1
ATOM 1414 C C . GLY B 1 31 ? -9.461 7.566 18.844 1 89.06 31 GLY B C 1
ATOM 1415 O O . GLY B 1 31 ? -8.602 7.668 17.969 1 89.06 31 GLY B O 1
ATOM 1416 N N . THR B 1 32 ? -9.93 6.383 19.234 1 87.75 32 THR B N 1
ATOM 1417 C CA . THR B 1 32 ? -9.289 5.133 18.844 1 87.75 32 THR B CA 1
ATOM 1418 C C . THR B 1 32 ? -10.031 4.492 17.672 1 87.75 32 THR B C 1
ATOM 1420 O O . THR B 1 32 ? -9.727 3.367 17.281 1 87.75 32 THR B O 1
ATOM 1423 N N . ARG B 1 33 ? -11 5.176 17.109 1 88.5 33 ARG B N 1
ATOM 1424 C CA . ARG B 1 33 ? -11.781 4.629 16.016 1 88.5 33 ARG B CA 1
ATOM 1425 C C . ARG B 1 33 ? -10.945 4.5 14.75 1 88.5 33 ARG B C 1
ATOM 1427 O O . ARG B 1 33 ? -11.273 3.719 13.852 1 88.5 33 ARG B O 1
ATOM 1434 N N . ALA B 1 34 ? -9.953 5.297 14.711 1 88.31 34 ALA B N 1
ATOM 1435 C CA . ALA B 1 34 ? -9 5.277 13.602 1 88.31 34 ALA B CA 1
ATOM 1436 C C . ALA B 1 34 ? -7.594 5.609 14.078 1 88.31 34 ALA B C 1
ATOM 1438 O O . ALA B 1 34 ? -7.41 6.449 14.961 1 88.31 34 ALA B O 1
ATOM 1439 N N . TYR B 1 35 ? -6.715 4.953 13.477 1 90.69 35 TYR B N 1
ATOM 1440 C CA . TYR B 1 35 ? -5.316 5.285 13.742 1 90.69 35 TYR B CA 1
ATOM 1441 C C . TYR B 1 35 ? -4.926 6.586 13.047 1 90.69 35 TYR B C 1
ATOM 1443 O O . TYR B 1 35 ? -5.32 6.828 11.906 1 90.69 35 TYR B O 1
ATOM 1451 N N . VAL B 1 36 ? -4.152 7.426 13.766 1 94.75 36 VAL B N 1
ATOM 1452 C CA . VAL B 1 36 ? -3.703 8.68 13.156 1 94.75 36 VAL B CA 1
ATOM 1453 C C . VAL B 1 36 ? -2.238 8.922 13.516 1 94.75 36 VAL B C 1
ATOM 1455 O O . VAL B 1 36 ? -1.797 8.586 14.617 1 94.75 36 VAL B O 1
ATOM 1458 N N . ALA B 1 37 ? -1.513 9.438 12.547 1 95.25 37 ALA B N 1
ATOM 1459 C CA . ALA B 1 37 ? -0.129 9.859 12.75 1 95.25 37 ALA B CA 1
ATOM 1460 C C . ALA B 1 37 ? 0.204 11.07 11.891 1 95.25 37 ALA B C 1
ATOM 1462 O O . ALA B 1 37 ? -0.579 11.453 11.016 1 95.25 37 ALA B O 1
ATOM 1463 N N . SER B 1 38 ? 1.283 11.734 12.188 1 97 38 SER B N 1
ATOM 1464 C CA . SER B 1 38 ? 1.766 12.836 11.359 1 97 38 SER B CA 1
ATOM 1465 C C . SER B 1 38 ? 3.27 12.742 11.133 1 97 38 SER B C 1
ATOM 1467 O O . SER B 1 38 ? 3.992 12.172 11.953 1 97 38 SER B O 1
ATOM 1469 N N . VAL B 1 39 ? 3.721 13.234 9.953 1 96.56 39 VAL B N 1
ATOM 1470 C CA . VAL B 1 39 ? 5.133 13.195 9.586 1 96.56 39 VAL B CA 1
ATOM 1471 C C . VAL B 1 39 ? 5.484 14.43 8.758 1 96.56 39 VAL B C 1
ATOM 1473 O O . VAL B 1 39 ? 4.598 15.164 8.32 1 96.56 39 VAL B O 1
ATOM 1476 N N . GLY B 1 40 ? 6.844 14.688 8.617 1 95.81 40 GLY B N 1
ATOM 1477 C CA . GLY B 1 40 ? 7.375 15.695 7.719 1 95.81 40 GLY B CA 1
ATOM 1478 C C . GLY B 1 40 ? 8.398 15.148 6.742 1 95.81 40 GLY B C 1
ATOM 1479 O O . GLY B 1 40 ? 8.836 14 6.871 1 95.81 40 GLY B O 1
ATOM 1480 N N . ILE B 1 41 ? 8.641 15.938 5.766 1 91.25 41 ILE B N 1
ATOM 1481 C CA . ILE B 1 41 ? 9.758 15.641 4.875 1 91.25 41 ILE B CA 1
ATOM 1482 C C . ILE B 1 41 ? 11.078 15.789 5.633 1 91.25 41 ILE B C 1
ATOM 1484 O O . ILE B 1 41 ? 12 14.992 5.441 1 91.25 41 ILE B O 1
ATOM 1488 N N . LYS B 1 42 ? 11.133 16.781 6.355 1 94.69 42 LYS B N 1
ATOM 1489 C CA . LYS B 1 42 ? 12.164 17.094 7.348 1 94.69 42 LYS B CA 1
ATOM 1490 C C . LYS B 1 42 ? 11.539 17.438 8.695 1 94.69 42 LYS B C 1
ATOM 1492 O O . LYS B 1 42 ? 10.312 17.484 8.828 1 94.69 42 LYS B O 1
ATOM 1497 N N . THR B 1 43 ? 12.391 17.5 9.672 1 95.69 43 THR B N 1
ATOM 1498 C CA . THR B 1 43 ? 11.852 17.828 10.984 1 95.69 43 THR B CA 1
ATOM 1499 C C . THR B 1 43 ? 12.359 19.172 11.461 1 95.69 43 THR B C 1
ATOM 1501 O O . THR B 1 43 ? 13.414 19.641 11.016 1 95.69 43 THR B O 1
ATOM 1504 N N . ASP B 1 44 ? 11.578 19.828 12.203 1 95.19 44 ASP B N 1
ATOM 1505 C CA . ASP B 1 44 ? 11.945 21 12.992 1 95.19 44 ASP B CA 1
ATOM 1506 C C . ASP B 1 44 ? 11.375 20.906 14.406 1 95.19 44 ASP B C 1
ATOM 1508 O O . ASP B 1 44 ? 10.578 20 14.703 1 95.19 44 ASP B O 1
ATOM 1512 N N . GLU B 1 45 ? 11.867 21.781 15.273 1 96.69 45 GLU B N 1
ATOM 1513 C CA . GLU B 1 45 ? 11.297 21.828 16.609 1 96.69 45 GLU B CA 1
ATOM 1514 C C . GLU B 1 45 ? 9.812 22.172 16.578 1 96.69 45 GLU B C 1
ATOM 1516 O O . GLU B 1 45 ? 9.391 23 15.758 1 96.69 45 GLU B O 1
ATOM 1521 N N . LEU B 1 46 ? 9.094 21.531 17.484 1 97.88 46 LEU B N 1
ATOM 1522 C CA . LEU B 1 46 ? 7.676 21.844 17.625 1 97.88 46 LEU B CA 1
ATOM 1523 C C . LEU B 1 46 ? 7.461 23.328 17.891 1 97.88 46 LEU B C 1
ATOM 1525 O O . LEU B 1 46 ? 8.141 23.922 18.719 1 97.88 46 LEU B O 1
ATOM 1529 N N . ASP B 1 47 ? 6.562 23.922 17.172 1 97.44 47 ASP B N 1
ATOM 1530 C CA . ASP B 1 47 ? 6.332 25.359 17.25 1 97.44 47 ASP B CA 1
ATOM 1531 C C . ASP B 1 47 ? 5.527 25.703 18.5 1 97.44 47 ASP B C 1
ATOM 1533 O O . ASP B 1 47 ? 4.43 25.188 18.703 1 97.44 47 ASP B O 1
ATOM 1537 N N . PRO B 1 48 ? 6.008 26.609 19.297 1 97.31 48 PRO B N 1
ATOM 1538 C CA . PRO B 1 48 ? 5.32 26.938 20.547 1 97.31 48 PRO B CA 1
ATOM 1539 C C . PRO B 1 48 ? 3.953 27.578 20.312 1 97.31 48 PRO B C 1
ATOM 1541 O O . PRO B 1 48 ? 3.051 27.438 21.141 1 97.31 48 PRO B O 1
ATOM 1544 N N . PHE B 1 49 ? 3.795 28.328 19.219 1 98.19 49 PHE B N 1
ATOM 1545 C CA . PHE B 1 49 ? 2.492 28.922 18.938 1 98.19 49 PHE B CA 1
ATOM 1546 C C . PHE B 1 49 ? 1.467 27.844 18.625 1 98.19 49 PHE B C 1
ATOM 1548 O O . PHE B 1 49 ? 0.292 27.969 18.969 1 98.19 49 PHE B O 1
ATOM 1555 N N . ALA B 1 50 ? 1.936 26.828 17.922 1 98.5 50 ALA B N 1
ATOM 1556 C CA . ALA B 1 50 ? 1.052 25.688 17.656 1 98.5 50 ALA B CA 1
ATOM 1557 C C . ALA B 1 50 ? 0.581 25.047 18.953 1 98.5 50 ALA B C 1
ATOM 1559 O O . ALA B 1 50 ? -0.608 24.766 19.125 1 98.5 50 ALA B O 1
ATOM 1560 N N . VAL B 1 51 ? 1.47 24.828 19.875 1 98.62 51 VAL B N 1
ATOM 1561 C CA . VAL B 1 51 ? 1.152 24.25 21.188 1 98.62 51 VAL B CA 1
ATOM 1562 C C . VAL B 1 51 ? 0.142 25.141 21.906 1 98.62 51 VAL B C 1
ATOM 1564 O O . VAL B 1 51 ? -0.852 24.641 22.453 1 98.62 51 VAL B O 1
ATOM 1567 N N . ALA B 1 52 ? 0.37 26.406 21.875 1 98.5 52 ALA B N 1
ATOM 1568 C CA . ALA B 1 52 ? -0.458 27.359 22.609 1 98.5 52 ALA B CA 1
ATOM 1569 C C . ALA B 1 52 ? -1.894 27.359 22.094 1 98.5 52 ALA B C 1
ATOM 1571 O O . ALA B 1 52 ? -2.842 27.25 22.875 1 98.5 52 ALA B O 1
ATOM 1572 N N . VAL B 1 53 ? -2.072 27.422 20.797 1 98.62 53 VAL B N 1
ATOM 1573 C CA . VAL B 1 53 ? -3.42 27.562 20.25 1 98.62 53 VAL B CA 1
ATOM 1574 C C . VAL B 1 53 ? -4.176 26.234 20.406 1 98.62 53 VAL B C 1
ATOM 1576 O O . VAL B 1 53 ? -5.391 26.234 20.609 1 98.62 53 VAL B O 1
ATOM 1579 N N . MET B 1 54 ? -3.504 25.172 20.297 1 98.75 54 MET B N 1
ATOM 1580 C CA . MET B 1 54 ? -4.156 23.875 20.516 1 98.75 54 MET B CA 1
ATOM 1581 C C . MET B 1 54 ? -4.582 23.719 21.969 1 98.75 54 MET B C 1
ATOM 1583 O O . MET B 1 54 ? -5.672 23.219 22.25 1 98.75 54 MET B O 1
ATOM 1587 N N . ASP B 1 55 ? -3.775 24.141 22.859 1 98.38 55 ASP B N 1
ATOM 1588 C CA . ASP B 1 55 ? -4.078 24.078 24.281 1 98.38 55 ASP B CA 1
ATOM 1589 C C . ASP B 1 55 ? -5.336 24.875 24.609 1 98.38 55 ASP B C 1
ATOM 1591 O O . ASP B 1 55 ? -6.09 24.516 25.516 1 98.38 55 ASP B O 1
ATOM 1595 N N . GLU B 1 56 ? -5.562 25.969 23.906 1 98.31 56 GLU B N 1
ATOM 1596 C CA . GLU B 1 56 ? -6.742 26.797 24.109 1 98.31 56 GLU B CA 1
ATOM 1597 C C . GLU B 1 56 ? -8.023 25.969 24 1 98.31 56 GLU B C 1
ATOM 1599 O O . GLU B 1 56 ? -9.047 26.328 24.594 1 98.31 56 GLU B O 1
ATOM 1604 N N . ILE B 1 57 ? -7.922 24.891 23.25 1 97.81 57 ILE B N 1
ATOM 1605 C CA . ILE B 1 57 ? -9.125 24.094 23.062 1 97.81 57 ILE B CA 1
ATOM 1606 C C . ILE B 1 57 ? -8.969 22.734 23.75 1 97.81 57 ILE B C 1
ATOM 1608 O O . ILE B 1 57 ? -9.672 21.781 23.438 1 97.81 57 ILE B O 1
ATOM 1612 N N . GLY B 1 58 ? -8.008 22.641 24.594 1 97.88 58 GLY B N 1
ATOM 1613 C CA . GLY B 1 58 ? -7.859 21.484 25.453 1 97.88 58 GLY B CA 1
ATOM 1614 C C . GLY B 1 58 ? -7.07 20.359 24.812 1 97.88 58 GLY B C 1
ATOM 1615 O O . GLY B 1 58 ? -7.152 19.203 25.234 1 97.88 58 GLY B O 1
ATOM 1616 N N . ILE B 1 59 ? -6.395 20.609 23.781 1 98 59 ILE B N 1
ATOM 1617 C CA . ILE B 1 59 ? -5.582 19.578 23.125 1 98 59 ILE B CA 1
ATOM 1618 C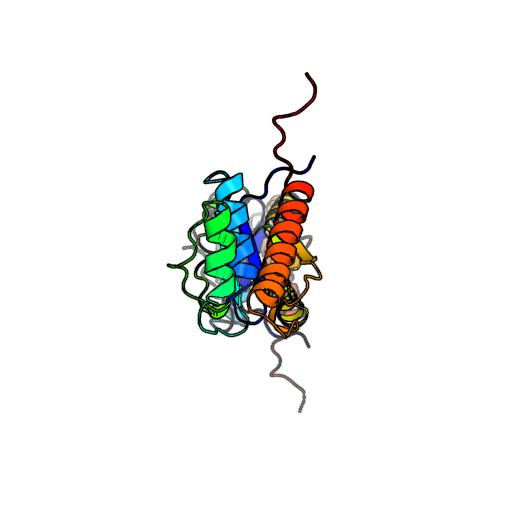 C . ILE B 1 59 ? -4.102 19.844 23.406 1 98 59 ILE B C 1
ATOM 1620 O O . ILE B 1 59 ? -3.559 20.875 23 1 98 59 ILE B O 1
ATOM 1624 N N . ASP B 1 60 ? -3.52 18.891 24.094 1 98.19 60 ASP B N 1
ATOM 1625 C CA . ASP B 1 60 ? -2.104 19.031 24.422 1 98.19 60 ASP B CA 1
ATOM 1626 C C . ASP B 1 60 ? -1.232 18.312 23.391 1 98.19 60 ASP B C 1
ATOM 1628 O O . ASP B 1 60 ? -1.189 17.078 23.359 1 98.19 60 ASP B O 1
ATOM 1632 N N . ILE B 1 61 ? -0.5 19.047 22.609 1 98.19 61 ILE B N 1
ATOM 1633 C CA . ILE B 1 61 ? 0.398 18.422 21.656 1 98.19 61 ILE B CA 1
ATOM 1634 C C . ILE B 1 61 ? 1.849 18.688 22.047 1 98.19 61 ILE B C 1
ATOM 1636 O O . ILE B 1 61 ? 2.764 18.5 21.25 1 98.19 61 ILE B O 1
ATOM 1640 N N . SER B 1 62 ? 2.137 19.141 23.219 1 97.81 62 SER B N 1
ATOM 1641 C CA . SER B 1 62 ? 3.457 19.578 23.656 1 97.81 62 SER B CA 1
ATOM 1642 C C . SER B 1 62 ? 4.445 18.422 23.672 1 97.81 62 SER B C 1
ATOM 1644 O O . SER B 1 62 ? 5.66 18.625 23.656 1 97.81 62 SER B O 1
ATOM 1646 N N . ARG B 1 63 ? 3.99 17.234 23.734 1 96.31 63 ARG B N 1
ATOM 1647 C CA . ARG B 1 63 ? 4.863 16.062 23.812 1 96.31 63 ARG B CA 1
ATOM 1648 C C . ARG B 1 63 ? 5.145 15.516 22.422 1 96.31 63 ARG B C 1
ATOM 1650 O O . ARG B 1 63 ? 5.887 14.539 22.266 1 96.31 63 ARG B O 1
ATOM 1657 N N . HIS B 1 64 ? 4.5 16.062 21.5 1 97.25 64 HIS B N 1
ATOM 1658 C CA . HIS B 1 64 ? 4.738 15.617 20.125 1 97.25 64 HIS B CA 1
ATOM 1659 C C . HIS B 1 64 ? 6.219 15.719 19.766 1 97.25 64 HIS B C 1
ATOM 1661 O O . HIS B 1 64 ? 6.867 16.719 20.062 1 97.25 64 HIS B O 1
ATOM 1667 N N . LYS B 1 65 ? 6.754 14.719 19.094 1 96.38 65 LYS B N 1
ATOM 1668 C CA . LYS B 1 65 ? 8.102 14.719 18.531 1 96.38 65 LYS B CA 1
ATOM 1669 C C . LYS B 1 65 ? 8.078 14.633 17.016 1 96.38 65 LYS B C 1
ATOM 1671 O O . LYS B 1 65 ? 7.691 13.609 16.453 1 96.38 65 LYS B O 1
ATOM 1676 N N . PRO B 1 66 ? 8.539 15.703 16.391 1 97.62 66 PRO B N 1
ATOM 1677 C CA . PRO B 1 66 ? 8.555 15.695 14.922 1 97.62 66 PRO B CA 1
ATOM 1678 C C . PRO B 1 66 ? 9.328 14.508 14.352 1 97.62 66 PRO B C 1
ATOM 1680 O O . PRO B 1 66 ? 10.367 14.125 14.891 1 97.62 66 PRO B O 1
ATOM 1683 N N . ARG B 1 67 ? 8.844 13.914 13.297 1 95.44 67 ARG B N 1
ATOM 1684 C CA . ARG B 1 67 ? 9.453 12.766 12.641 1 95.44 67 ARG B CA 1
ATOM 1685 C C . ARG B 1 67 ? 9.25 12.82 11.133 1 95.44 67 ARG B C 1
ATOM 1687 O O . ARG B 1 67 ? 8.375 13.547 10.648 1 95.44 67 ARG B O 1
ATOM 1694 N N . THR B 1 68 ? 10.07 12.055 10.461 1 94.38 68 THR B N 1
ATOM 1695 C CA . THR B 1 68 ? 10 12.039 9.008 1 94.38 68 THR B CA 1
ATOM 1696 C C . THR B 1 68 ? 9.273 10.797 8.508 1 94.38 68 THR B C 1
ATOM 1698 O O . THR B 1 68 ? 8.992 9.883 9.289 1 94.38 68 THR B O 1
ATOM 1701 N N . PHE B 1 69 ? 8.977 10.781 7.172 1 87.31 69 PHE B N 1
ATOM 1702 C CA . PHE B 1 69 ? 8.359 9.633 6.52 1 87.31 69 PHE B CA 1
ATOM 1703 C C . PHE B 1 69 ? 9.172 8.367 6.754 1 87.31 69 PHE B C 1
ATOM 1705 O O . PHE B 1 69 ? 8.602 7.293 6.949 1 87.31 69 PHE B O 1
ATOM 1712 N N . ASP B 1 70 ? 10.484 8.516 6.762 1 81.94 70 ASP B N 1
ATOM 1713 C CA . ASP B 1 70 ? 11.391 7.383 6.852 1 81.94 70 ASP B CA 1
ATOM 1714 C C . ASP B 1 70 ? 11.383 6.777 8.25 1 81.94 70 ASP B C 1
ATOM 1716 O O . ASP B 1 70 ? 11.844 5.652 8.453 1 81.94 70 ASP B O 1
ATOM 1720 N N . GLU B 1 71 ? 10.82 7.48 9.148 1 88 71 GLU B N 1
ATOM 1721 C CA . GLU B 1 71 ? 10.805 7.031 10.539 1 88 71 GLU B CA 1
ATOM 1722 C C . GLU B 1 71 ? 9.5 6.316 10.875 1 88 71 GLU B C 1
ATOM 1724 O O . GLU B 1 71 ? 9.336 5.805 11.984 1 88 71 GLU B O 1
ATOM 1729 N N . LEU B 1 72 ? 8.617 6.363 9.805 1 81.31 72 LEU B N 1
ATOM 1730 C CA . LEU B 1 72 ? 7.367 5.641 10.023 1 81.31 72 LEU B CA 1
ATOM 1731 C C . LEU B 1 72 ? 7.613 4.137 10.094 1 81.31 72 LEU B C 1
ATOM 1733 O O . LEU B 1 72 ? 8.344 3.586 9.266 1 81.31 72 LEU B O 1
ATOM 1737 N N . GLU B 1 73 ? 7.117 3.428 10.992 1 68.62 73 GLU B N 1
ATOM 1738 C CA . GLU B 1 73 ? 7.238 1.978 11.102 1 68.62 73 GLU B CA 1
ATOM 1739 C C . GLU B 1 73 ? 6.227 1.269 10.203 1 68.62 73 GLU B C 1
ATOM 1741 O O . GLU B 1 73 ? 6.531 0.228 9.625 1 68.62 73 GLU B O 1
ATOM 1746 N N . ASP B 1 74 ? 5.016 1.809 10.211 1 62.81 74 ASP B N 1
ATOM 1747 C CA . ASP B 1 74 ? 3.934 1.261 9.398 1 62.81 74 ASP B CA 1
ATOM 1748 C C . ASP B 1 74 ? 3.506 2.248 8.312 1 62.81 74 ASP B C 1
ATOM 1750 O O . ASP B 1 74 ? 3.275 3.426 8.594 1 62.81 74 ASP B O 1
ATOM 1754 N N . ASP B 1 75 ? 3.527 1.817 7.066 1 63.72 75 ASP B N 1
ATOM 1755 C CA . ASP B 1 75 ? 3.188 2.693 5.949 1 63.72 75 ASP B CA 1
ATOM 1756 C C . ASP B 1 75 ? 1.822 2.336 5.367 1 63.72 75 ASP B C 1
ATOM 1758 O O . ASP B 1 75 ? 1.532 2.654 4.211 1 63.72 75 ASP B O 1
ATOM 1762 N N . SER B 1 76 ? 1.078 1.662 6.227 1 71.5 76 SER B N 1
ATOM 1763 C CA . SER B 1 76 ? -0.23 1.261 5.719 1 71.5 76 SER B CA 1
ATOM 1764 C C . SER B 1 76 ? -1.31 2.258 6.125 1 71.5 76 SER B C 1
ATOM 1766 O O . SER B 1 76 ? -1.894 2.146 7.203 1 71.5 76 SER B O 1
ATOM 1768 N N . PHE B 1 77 ? -1.429 3.295 5.352 1 81.12 77 PHE B N 1
ATOM 1769 C CA . PHE B 1 77 ? -2.477 4.285 5.57 1 81.12 77 PHE B CA 1
ATOM 1770 C C . PHE B 1 77 ? -3.512 4.234 4.453 1 81.12 77 PHE B C 1
ATOM 1772 O O . PHE B 1 77 ? -3.17 3.982 3.295 1 81.12 77 PHE B O 1
ATOM 1779 N N . ASP B 1 78 ? -4.695 4.441 4.938 1 78.19 78 ASP B N 1
ATOM 1780 C CA . ASP B 1 78 ? -5.777 4.5 3.959 1 78.19 78 ASP B CA 1
ATOM 1781 C C . ASP B 1 78 ? -5.809 5.852 3.256 1 78.19 78 ASP B C 1
ATOM 1783 O O . ASP B 1 78 ? -6.141 5.938 2.07 1 78.19 78 ASP B O 1
ATOM 1787 N N . VAL B 1 79 ? -5.535 6.879 4.023 1 86.56 79 VAL B N 1
ATOM 1788 C CA . VAL B 1 79 ? -5.574 8.242 3.508 1 86.56 79 VAL B CA 1
ATOM 1789 C C . VAL B 1 79 ? -4.352 9.016 3.994 1 86.56 79 VAL B C 1
ATOM 1791 O O . VAL B 1 79 ? -3.992 8.945 5.172 1 86.56 79 VAL B O 1
ATOM 1794 N N . ILE B 1 80 ? -3.676 9.625 3.064 1 90.25 80 ILE B N 1
ATOM 1795 C CA . ILE B 1 80 ? -2.598 10.555 3.385 1 90.25 80 ILE B CA 1
ATOM 1796 C C . ILE B 1 80 ? -3.006 11.969 2.994 1 90.25 80 ILE B C 1
ATOM 1798 O O . ILE B 1 80 ? -3.377 12.219 1.846 1 90.25 80 ILE B O 1
ATOM 1802 N N . ILE B 1 81 ? -3 12.844 3.957 1 95.44 81 ILE B N 1
ATOM 1803 C CA . ILE B 1 81 ? -3.355 14.234 3.717 1 95.44 81 ILE B CA 1
ATOM 1804 C C . ILE B 1 81 ? -2.115 15.117 3.846 1 95.44 81 ILE B C 1
ATOM 1806 O O . ILE B 1 81 ? -1.524 15.211 4.926 1 95.44 81 ILE B O 1
ATOM 1810 N N . SER B 1 82 ? -1.733 15.688 2.766 1 95.12 82 SER B N 1
ATOM 1811 C CA . SER B 1 82 ? -0.615 16.625 2.771 1 95.12 82 SER B CA 1
ATOM 1812 C C . SER B 1 82 ? -1.092 18.062 3.014 1 95.12 82 SER B C 1
ATOM 1814 O O . SER B 1 82 ? -2.092 18.484 2.438 1 95.12 82 SER B O 1
ATOM 1816 N N . LEU B 1 83 ? -0.375 18.766 3.857 1 96.81 83 LEU B N 1
ATOM 1817 C CA . LEU B 1 83 ? -0.771 20.109 4.258 1 96.81 83 LEU B CA 1
ATOM 1818 C C . LEU B 1 83 ? 0.2 21.141 3.711 1 96.81 83 LEU B C 1
ATOM 1820 O O . LEU B 1 83 ? 0.115 22.328 4.059 1 96.81 83 LEU B O 1
ATOM 1824 N N . SER B 1 84 ? 1.208 20.75 2.979 1 92.56 84 SER B N 1
ATOM 1825 C CA . SER B 1 84 ? 2.133 21.594 2.23 1 92.56 84 SER B CA 1
ATOM 1826 C C . SER B 1 84 ? 2.439 21 0.86 1 92.56 84 SER B C 1
ATOM 1828 O O . SER B 1 84 ? 2.387 19.781 0.681 1 92.56 84 SER B O 1
ATOM 1830 N N . PRO B 1 85 ? 2.768 21.891 -0.123 1 87 85 PRO B N 1
ATOM 1831 C CA . PRO B 1 85 ? 3.096 21.391 -1.457 1 87 85 PRO B CA 1
ATOM 1832 C C . PRO B 1 85 ? 4.281 20.422 -1.445 1 87 85 PRO B C 1
ATOM 1834 O O . PRO B 1 85 ? 4.273 19.422 -2.166 1 87 85 PRO B O 1
ATOM 1837 N N . GLU B 1 86 ? 5.305 20.734 -0.7 1 87.06 86 GLU B N 1
ATOM 1838 C CA . GLU B 1 86 ? 6.484 19.875 -0.621 1 87.06 86 GLU B CA 1
ATOM 1839 C C . GLU B 1 86 ? 6.121 18.484 -0.115 1 87.06 86 GLU B C 1
ATOM 1841 O O . GLU B 1 86 ? 6.578 17.484 -0.665 1 87.06 86 GLU B O 1
ATOM 1846 N N . ALA B 1 87 ? 5.309 18.469 0.912 1 90.5 87 ALA B N 1
ATOM 1847 C CA . ALA B 1 87 ? 4.902 17.188 1.492 1 90.5 87 ALA B CA 1
ATOM 1848 C C . ALA B 1 87 ? 4.004 16.406 0.536 1 90.5 87 ALA B C 1
ATOM 1850 O O . ALA B 1 87 ? 4.02 15.18 0.521 1 90.5 87 ALA B O 1
ATOM 1851 N N . GLN B 1 88 ? 3.221 17.141 -0.257 1 86.5 88 GLN B N 1
ATOM 1852 C CA . GLN B 1 88 ? 2.365 16.484 -1.241 1 86.5 88 GLN B CA 1
ATOM 1853 C C . GLN B 1 88 ? 3.188 15.664 -2.221 1 86.5 88 GLN B C 1
ATOM 1855 O O . GLN B 1 88 ? 2.846 14.508 -2.508 1 86.5 88 GLN B O 1
ATOM 1860 N N . HIS B 1 89 ? 4.215 16.219 -2.703 1 80.19 89 HIS B N 1
ATOM 1861 C CA . HIS B 1 89 ? 5.082 15.523 -3.646 1 80.19 89 HIS B CA 1
ATOM 1862 C C . HIS B 1 89 ? 5.613 14.219 -3.051 1 80.19 89 HIS B C 1
ATOM 1864 O O . HIS B 1 89 ? 5.578 13.18 -3.703 1 80.19 89 HIS B O 1
ATOM 1870 N N . LYS B 1 90 ? 6.059 14.352 -1.827 1 80.94 90 LYS B N 1
ATOM 1871 C CA . LYS B 1 90 ? 6.617 13.172 -1.159 1 80.94 90 LYS B CA 1
ATOM 1872 C C . LYS B 1 90 ? 5.543 12.117 -0.916 1 80.94 90 LYS B C 1
ATOM 1874 O O . LYS B 1 90 ? 5.793 10.922 -1.081 1 80.94 90 LYS B O 1
ATOM 1879 N N . ALA B 1 91 ? 4.371 12.57 -0.487 1 82.12 91 ALA B N 1
ATOM 1880 C CA . ALA B 1 91 ? 3.262 11.664 -0.227 1 82.12 91 ALA B CA 1
ATOM 1881 C C . ALA B 1 91 ? 2.875 10.891 -1.487 1 82.12 91 ALA B C 1
ATOM 1883 O O . ALA B 1 91 ? 2.658 9.68 -1.441 1 82.12 91 ALA B O 1
ATOM 1884 N N . VAL B 1 92 ? 2.795 11.594 -2.572 1 73.31 92 VAL B N 1
ATOM 1885 C CA . VAL B 1 92 ? 2.441 10.984 -3.85 1 73.31 92 VAL B CA 1
ATOM 1886 C C . VAL B 1 92 ? 3.494 9.945 -4.234 1 73.31 92 VAL B C 1
ATOM 1888 O O . VAL B 1 92 ? 3.158 8.828 -4.645 1 73.31 92 VAL B O 1
ATOM 1891 N N . ASP B 1 93 ? 4.664 10.352 -4.082 1 68.94 93 ASP B N 1
ATOM 1892 C CA . ASP B 1 93 ? 5.762 9.453 -4.406 1 68.94 93 ASP B CA 1
ATOM 1893 C C . ASP B 1 93 ? 5.695 8.18 -3.564 1 68.94 93 ASP B C 1
ATOM 1895 O O . ASP B 1 93 ? 5.926 7.078 -4.074 1 68.94 93 ASP B O 1
ATOM 1899 N N . LEU B 1 94 ? 5.395 8.344 -2.268 1 66.69 94 LEU B N 1
ATOM 1900 C CA . LEU B 1 94 ? 5.293 7.223 -1.341 1 66.69 94 LEU B CA 1
ATOM 1901 C C . LEU B 1 94 ? 4.172 6.277 -1.755 1 66.69 94 LEU B C 1
ATOM 1903 O O . LEU B 1 94 ? 4.309 5.055 -1.644 1 66.69 94 LEU B O 1
ATOM 1907 N N . THR B 1 95 ? 3.049 6.84 -2.154 1 67.12 95 THR B N 1
ATOM 1908 C CA . THR B 1 95 ? 1.892 6.023 -2.5 1 67.12 95 THR B CA 1
ATOM 1909 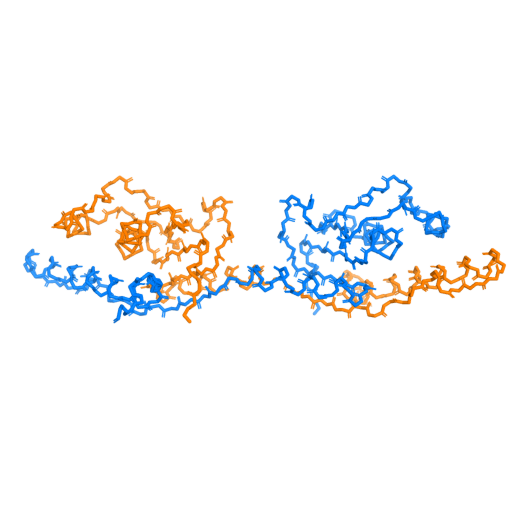C C . THR B 1 95 ? 2.105 5.32 -3.84 1 67.12 95 THR B C 1
ATOM 1911 O O . THR B 1 95 ? 1.548 4.25 -4.082 1 67.12 95 THR B O 1
ATOM 1914 N N . ARG B 1 96 ? 2.668 6.086 -4.73 1 56.22 96 ARG B N 1
ATOM 1915 C CA . ARG B 1 96 ? 3.002 5.441 -5.996 1 56.22 96 ARG B CA 1
ATOM 1916 C C . ARG B 1 96 ? 3.83 4.18 -5.766 1 56.22 96 ARG B C 1
ATOM 1918 O O . ARG B 1 96 ? 3.617 3.162 -6.426 1 56.22 96 ARG B O 1
ATOM 1925 N N . THR B 1 97 ? 4.801 4.496 -4.867 1 53.31 97 THR B N 1
ATOM 1926 C CA . THR B 1 97 ? 5.68 3.363 -4.59 1 53.31 97 THR B CA 1
ATOM 1927 C C . THR B 1 97 ? 4.914 2.232 -3.916 1 53.31 97 THR B C 1
ATOM 1929 O O . THR B 1 97 ? 5.254 1.06 -4.078 1 53.31 97 THR B O 1
ATOM 1932 N N . ASN B 1 98 ? 3.91 2.74 -3.178 1 54.03 98 ASN B N 1
ATOM 1933 C CA . ASN B 1 98 ? 3.1 1.714 -2.531 1 54.03 98 ASN B CA 1
ATOM 1934 C C . ASN B 1 98 ? 2.092 1.103 -3.502 1 54.03 98 ASN B C 1
ATOM 1936 O O . ASN B 1 98 ? 1.413 0.13 -3.168 1 54.03 98 ASN B O 1
ATOM 1940 N N . ALA B 1 99 ? 2.029 1.781 -4.734 1 58.34 99 ALA B N 1
ATOM 1941 C CA . ALA B 1 99 ? 1.096 1.325 -5.762 1 58.34 99 ALA B CA 1
ATOM 1942 C C . ALA B 1 99 ? 1.506 -0.039 -6.305 1 58.34 99 ALA B C 1
ATOM 1944 O O . ALA B 1 99 ? 2.637 -0.218 -6.766 1 58.34 99 ALA B O 1
ATOM 1945 N N . CYS B 1 100 ? 1.021 -1.048 -5.738 1 68.44 100 CYS B N 1
ATOM 1946 C CA . CYS B 1 100 ? 1.189 -2.41 -6.227 1 68.44 100 CYS B CA 1
ATOM 1947 C C . CYS B 1 100 ? 0.502 -2.596 -7.574 1 68.44 100 CYS B C 1
ATOM 1949 O O . CYS B 1 100 ? -0.671 -2.252 -7.73 1 68.44 100 CYS B O 1
ATOM 1951 N N . GLU B 1 101 ? 1.318 -2.816 -8.641 1 77.31 101 GLU B N 1
ATOM 1952 C CA . GLU B 1 101 ? 0.756 -3.16 -9.938 1 77.31 101 GLU B CA 1
ATOM 1953 C C . GLU B 1 101 ? 0.152 -4.562 -9.93 1 77.31 101 GLU B C 1
ATOM 1955 O O . GLU B 1 101 ? 0.784 -5.512 -9.461 1 77.31 101 GLU B O 1
ATOM 1960 N N . VAL B 1 102 ? -1.137 -4.594 -10.328 1 83.38 102 VAL B N 1
ATOM 1961 C CA . VAL B 1 102 ? -1.788 -5.895 -10.422 1 83.38 102 VAL B CA 1
ATOM 1962 C C . VAL B 1 102 ? -1.919 -6.305 -11.891 1 83.38 102 VAL B C 1
ATOM 1964 O O . VAL B 1 102 ? -2.396 -5.523 -12.719 1 83.38 102 VAL B O 1
ATOM 1967 N N . GLU B 1 103 ? -1.403 -7.48 -12.219 1 88.56 103 GLU B N 1
ATOM 1968 C CA . GLU B 1 103 ? -1.536 -8.031 -13.57 1 88.56 103 GLU B CA 1
ATOM 1969 C C . GLU B 1 103 ? -2.242 -9.383 -13.547 1 88.56 103 GLU B C 1
ATOM 1971 O O . GLU B 1 103 ? -2.025 -10.188 -12.641 1 88.56 103 GLU B O 1
ATOM 1976 N N . PHE B 1 104 ? -3.043 -9.516 -14.562 1 90.94 104 PHE B N 1
ATOM 1977 C CA . PHE B 1 104 ? -3.676 -10.812 -14.758 1 90.94 104 PHE B CA 1
ATOM 1978 C C . PHE B 1 104 ? -3.053 -11.547 -15.938 1 90.94 104 PHE B C 1
ATOM 1980 O O . PHE B 1 104 ? -3.08 -11.055 -17.062 1 90.94 104 PHE B O 1
ATOM 1987 N N . TRP B 1 105 ? -2.443 -12.727 -15.648 1 94.94 105 TRP B N 1
ATOM 1988 C CA . TRP B 1 105 ? -1.962 -13.625 -16.688 1 94.94 105 TRP B CA 1
ATOM 1989 C C . TRP B 1 105 ? -2.895 -14.82 -16.844 1 94.94 105 TRP B C 1
ATOM 1991 O O . TRP B 1 105 ? -2.836 -15.773 -16.062 1 94.94 105 TRP B O 1
ATOM 2001 N N . ASN B 1 106 ? -3.748 -14.703 -17.812 1 90.25 106 ASN B N 1
ATOM 2002 C CA . ASN B 1 106 ? -4.613 -15.852 -18.078 1 90.25 106 ASN B CA 1
ATOM 2003 C C . ASN B 1 106 ? -3.803 -17.109 -18.391 1 90.25 106 ASN B C 1
ATOM 2005 O O . ASN B 1 106 ? -3.301 -17.266 -19.516 1 90.25 106 ASN B O 1
ATOM 2009 N N . THR B 1 107 ? -3.621 -17.984 -17.391 1 93.88 107 THR B N 1
ATOM 2010 C CA . THR B 1 107 ? -2.803 -19.188 -17.5 1 93.88 107 THR B CA 1
ATOM 2011 C C . THR B 1 107 ? -3.674 -20.438 -17.438 1 93.88 107 THR B C 1
ATOM 2013 O O . THR B 1 107 ? -4.523 -20.562 -16.547 1 93.88 107 THR B O 1
ATOM 2016 N N . PHE B 1 108 ? -3.414 -21.312 -18.344 1 91.19 108 PHE B N 1
ATOM 2017 C CA . PHE B 1 108 ? -4.191 -22.531 -18.5 1 91.19 108 PHE B CA 1
ATOM 2018 C C . PHE B 1 108 ? -4.133 -23.375 -17.234 1 91.19 108 PHE B C 1
ATOM 2020 O O . PHE B 1 108 ? -3.078 -23.484 -16.609 1 91.19 108 PHE B O 1
ATOM 2027 N N . ASP B 1 109 ? -5.27 -23.906 -16.891 1 92.88 109 ASP B N 1
ATOM 2028 C CA . ASP B 1 109 ? -5.344 -24.859 -15.805 1 92.88 109 ASP B CA 1
ATOM 2029 C C . ASP B 1 109 ? -5.059 -26.281 -16.297 1 92.88 109 ASP B C 1
ATOM 2031 O O . ASP B 1 109 ? -5.887 -26.891 -16.969 1 92.88 109 ASP B O 1
ATOM 2035 N N . PRO B 1 110 ? -3.977 -26.781 -15.867 1 96.19 110 PRO B N 1
ATOM 2036 C CA . PRO B 1 110 ? -3.602 -28.062 -16.453 1 96.19 110 PRO B CA 1
ATOM 2037 C C . PRO B 1 110 ? -4.461 -29.219 -15.945 1 96.19 110 PRO B C 1
ATOM 2039 O O . PRO B 1 110 ? -4.445 -30.312 -16.531 1 96.19 110 PRO B O 1
ATOM 2042 N N . THR B 1 111 ? -5.145 -28.969 -14.812 1 94.69 111 THR B N 1
ATOM 2043 C CA . THR B 1 111 ? -5.949 -30.047 -14.234 1 94.69 111 THR B CA 1
ATOM 2044 C C . THR B 1 111 ? -7.141 -30.375 -15.133 1 94.69 111 THR B C 1
ATOM 2046 O O . THR B 1 111 ? -7.797 -31.391 -14.961 1 94.69 111 THR B O 1
ATOM 2049 N N . LEU B 1 112 ? -7.438 -29.578 -16.094 1 92.31 112 LEU B N 1
ATOM 2050 C CA . LEU B 1 112 ? -8.562 -29.75 -17 1 92.31 112 LEU B CA 1
ATOM 2051 C C . LEU B 1 112 ? -8.258 -30.828 -18.047 1 92.31 112 LEU B C 1
ATOM 2053 O O . LEU B 1 112 ? -9.164 -31.312 -18.719 1 92.31 112 LEU B O 1
ATOM 2057 N N . VAL B 1 113 ? -6.957 -31.125 -18.234 1 93.56 113 VAL B N 1
ATOM 2058 C CA . VAL B 1 113 ? -6.551 -32.156 -19.172 1 93.56 113 VAL B CA 1
ATOM 2059 C C . VAL B 1 113 ? -6.672 -33.531 -18.516 1 93.56 113 VAL B C 1
ATOM 2061 O O . VAL B 1 113 ? -6.125 -33.75 -17.438 1 93.56 113 VAL B O 1
ATOM 2064 N N . GLU B 1 114 ? -7.457 -34.344 -19.188 1 91.88 114 GLU B N 1
ATOM 2065 C CA . GLU B 1 114 ? -7.637 -35.719 -18.734 1 91.88 114 GLU B CA 1
ATOM 2066 C C . GLU B 1 114 ? -6.941 -36.688 -19.672 1 91.88 114 GLU B C 1
ATOM 2068 O O . GLU B 1 114 ? -6.496 -36.312 -20.766 1 91.88 114 GLU B O 1
ATOM 2073 N N . GLY B 1 115 ? -6.805 -38 -19.219 1 92.62 115 GLY B N 1
ATOM 2074 C CA . GLY B 1 115 ? -6.199 -39 -20.062 1 92.62 115 GLY B CA 1
ATOM 2075 C C . GLY B 1 115 ? -5.012 -39.688 -19.406 1 92.62 115 GLY B C 1
ATOM 2076 O O . GLY B 1 115 ? -5.012 -39.938 -18.203 1 92.62 115 GLY B O 1
ATOM 2077 N N . SER B 1 116 ? -3.977 -40 -20.25 1 95.25 116 SER B N 1
ATOM 2078 C CA . SER B 1 116 ? -2.787 -40.688 -19.766 1 95.25 116 SER B CA 1
ATOM 2079 C C . SER B 1 116 ? -1.932 -39.781 -18.891 1 95.25 116 SER B C 1
ATOM 2081 O O . SER B 1 116 ? -2.078 -38.562 -18.938 1 95.25 116 SER B O 1
ATOM 2083 N N . ARG B 1 117 ? -1.188 -40.406 -18.062 1 95.44 117 ARG B N 1
ATOM 2084 C CA . ARG B 1 117 ? -0.248 -39.656 -17.234 1 95.44 117 ARG B CA 1
ATOM 2085 C C . ARG B 1 117 ? 0.619 -38.75 -18.078 1 95.44 117 ARG B C 1
ATOM 2087 O O . ARG B 1 117 ? 0.868 -37.594 -17.719 1 95.44 117 ARG B O 1
ATOM 2094 N N . GLU B 1 118 ? 1.03 -39.281 -19.156 1 96.19 118 GLU B N 1
ATOM 2095 C CA . GLU B 1 118 ? 1.895 -38.5 -20.047 1 96.19 118 GLU B CA 1
ATOM 2096 C C . GLU B 1 118 ? 1.164 -37.281 -20.594 1 96.19 118 GLU B C 1
ATOM 2098 O O . GLU B 1 118 ? 1.746 -36.219 -20.703 1 96.19 118 GLU B O 1
ATOM 2103 N N . ALA B 1 119 ? -0.087 -37.5 -20.953 1 95.75 119 ALA B N 1
ATOM 2104 C CA . ALA B 1 119 ? -0.891 -36.375 -21.469 1 95.75 119 ALA B CA 1
ATOM 2105 C C . ALA B 1 119 ? -1.066 -35.312 -20.406 1 95.75 119 ALA B C 1
ATOM 2107 O O . ALA B 1 119 ? -0.978 -34.125 -20.703 1 95.75 119 ALA B O 1
ATOM 2108 N N . ARG B 1 120 ? -1.346 -35.781 -19.234 1 96.19 120 ARG B N 1
ATOM 2109 C CA . ARG B 1 120 ? -1.512 -34.844 -18.125 1 96.19 120 ARG B CA 1
ATOM 2110 C C . ARG B 1 120 ? -0.208 -34.094 -17.828 1 96.19 120 ARG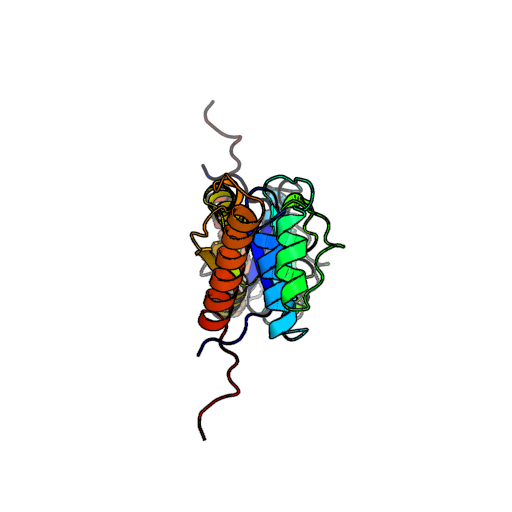 B C 1
ATOM 2112 O O . ARG B 1 120 ? -0.201 -32.875 -17.672 1 96.19 120 ARG B O 1
ATOM 2119 N N . LEU B 1 121 ? 0.858 -34.844 -17.766 1 97.75 121 LEU B N 1
ATOM 2120 C CA . LEU B 1 121 ? 2.164 -34.219 -17.531 1 97.75 121 LEU B CA 1
ATOM 2121 C C . LEU B 1 121 ? 2.482 -33.188 -18.609 1 97.75 121 LEU B C 1
ATOM 2123 O O . LEU B 1 121 ? 3.053 -32.156 -18.297 1 97.75 121 LEU B O 1
ATOM 2127 N N . ASP B 1 122 ? 2.102 -33.531 -19.828 1 97.69 122 ASP B N 1
ATOM 2128 C CA . ASP B 1 122 ? 2.369 -32.625 -20.922 1 97.69 122 ASP B CA 1
ATOM 2129 C C . ASP B 1 122 ? 1.642 -31.281 -20.719 1 97.69 122 ASP B C 1
ATOM 2131 O O . ASP B 1 122 ? 2.172 -30.219 -21.047 1 97.69 122 ASP B O 1
ATOM 2135 N N . ALA B 1 123 ? 0.43 -31.359 -20.188 1 97.69 123 ALA B N 1
ATOM 2136 C CA . ALA B 1 123 ? -0.319 -30.156 -19.891 1 97.69 123 ALA B CA 1
ATOM 2137 C C . ALA B 1 123 ? 0.408 -29.297 -18.859 1 97.69 123 ALA B C 1
ATOM 2139 O O . ALA B 1 123 ? 0.473 -28.078 -18.984 1 97.69 123 ALA B O 1
ATOM 2140 N N . TYR B 1 124 ? 0.927 -29.922 -17.875 1 98.5 124 TYR B N 1
ATOM 2141 C CA . TYR B 1 124 ? 1.673 -29.219 -16.828 1 98.5 124 TYR B CA 1
ATOM 2142 C C . TYR B 1 124 ? 2.961 -28.625 -17.391 1 98.5 124 TYR B C 1
ATOM 2144 O O . TYR B 1 124 ? 3.359 -27.531 -17 1 98.5 124 TYR B O 1
ATOM 2152 N N . ARG B 1 125 ? 3.625 -29.359 -18.281 1 98.69 125 ARG B N 1
ATOM 2153 C CA . ARG B 1 125 ? 4.824 -28.844 -18.938 1 98.69 125 ARG B CA 1
ATOM 2154 C C . ARG B 1 125 ? 4.512 -27.594 -19.734 1 98.69 125 ARG B C 1
ATOM 2156 O O . ARG B 1 125 ? 5.305 -26.641 -19.75 1 98.69 125 ARG B O 1
ATOM 2163 N N . GLN B 1 126 ? 3.396 -27.672 -20.359 1 97.88 126 GLN B N 1
ATOM 2164 C CA . GLN B 1 126 ? 2.994 -26.5 -21.156 1 97.88 126 GLN B CA 1
ATOM 2165 C C . GLN B 1 126 ? 2.805 -25.281 -20.266 1 97.88 126 GLN B C 1
ATOM 2167 O O . GLN B 1 126 ? 3.217 -24.172 -20.625 1 97.88 126 GLN B O 1
ATOM 2172 N N . VAL B 1 127 ? 2.172 -25.484 -19.156 1 98.06 127 VAL B N 1
ATOM 2173 C CA . VAL B 1 127 ? 1.962 -24.406 -18.203 1 98.06 127 VAL B CA 1
ATOM 2174 C C . VAL B 1 127 ? 3.309 -23.891 -17.703 1 98.06 127 VAL B C 1
ATOM 2176 O O . VAL B 1 127 ? 3.541 -22.688 -17.656 1 98.06 127 VAL B O 1
ATOM 2179 N N . ARG B 1 128 ? 4.172 -24.766 -17.312 1 98.62 128 ARG B N 1
ATOM 2180 C CA . ARG B 1 128 ? 5.52 -24.422 -16.859 1 98.62 128 ARG B CA 1
ATOM 2181 C C . ARG B 1 128 ? 6.223 -23.531 -17.891 1 98.62 128 ARG B C 1
ATOM 2183 O O . ARG B 1 128 ? 6.738 -22.469 -17.547 1 98.62 128 ARG B O 1
ATOM 2190 N N . ASP B 1 129 ? 6.195 -24 -19.125 1 98.38 129 ASP B N 1
ATOM 2191 C CA . ASP B 1 129 ? 6.914 -23.312 -20.188 1 98.38 129 ASP B CA 1
ATOM 2192 C C . ASP B 1 129 ? 6.293 -21.938 -20.469 1 98.38 129 ASP B C 1
ATOM 2194 O O . ASP B 1 129 ? 7.008 -20.969 -20.75 1 98.38 129 ASP B O 1
ATOM 2198 N N . GLU B 1 130 ? 5.016 -21.906 -20.453 1 97.38 130 GLU B N 1
ATOM 2199 C CA . GLU B 1 130 ? 4.332 -20.625 -20.641 1 97.38 130 GLU B CA 1
ATOM 2200 C C . GLU B 1 130 ? 4.695 -19.641 -19.547 1 97.38 130 GLU B C 1
ATOM 2202 O O . GLU B 1 130 ? 4.977 -18.469 -19.828 1 97.38 130 GLU B O 1
ATOM 2207 N N . LEU B 1 131 ? 4.641 -20.031 -18.297 1 98.25 131 LEU B N 1
ATOM 2208 C CA . LEU B 1 131 ? 4.988 -19.172 -17.172 1 98.25 131 LEU B CA 1
ATOM 2209 C C . LEU B 1 131 ? 6.422 -18.672 -17.297 1 98.25 131 LEU B C 1
ATOM 2211 O O . LEU B 1 131 ? 6.695 -17.5 -17.047 1 98.25 131 LEU B O 1
ATOM 2215 N N . GLU B 1 132 ? 7.289 -19.609 -17.641 1 97.75 132 GLU B N 1
ATOM 2216 C CA . GLU B 1 132 ? 8.68 -19.219 -17.828 1 97.75 132 GLU B CA 1
ATOM 2217 C C . GLU B 1 132 ? 8.812 -18.109 -18.859 1 97.75 132 GLU B C 1
ATOM 2219 O O . GLU B 1 132 ? 9.5 -17.109 -18.641 1 97.75 132 GLU B O 1
ATOM 2224 N N . ARG B 1 133 ? 8.203 -18.297 -20 1 96.62 133 ARG B N 1
ATOM 2225 C CA . ARG B 1 133 ? 8.242 -17.312 -21.062 1 96.62 133 ARG B CA 1
ATOM 2226 C C . ARG B 1 133 ? 7.691 -15.961 -20.594 1 96.62 133 ARG B C 1
ATOM 2228 O O . ARG B 1 133 ? 8.289 -14.914 -20.859 1 96.62 133 ARG B O 1
ATOM 2235 N N . ARG B 1 134 ? 6.609 -15.93 -19.906 1 95.88 134 ARG B N 1
ATOM 2236 C CA . ARG B 1 134 ? 5.961 -14.703 -19.469 1 95.88 134 ARG B CA 1
ATOM 2237 C C . ARG B 1 134 ? 6.805 -13.977 -18.422 1 95.88 134 ARG B C 1
ATOM 2239 O O . ARG B 1 134 ? 6.902 -12.75 -18.438 1 95.88 134 ARG B O 1
ATOM 2246 N N . ILE B 1 135 ? 7.375 -14.742 -17.484 1 96.38 135 ILE B N 1
ATOM 2247 C CA . ILE B 1 135 ? 8.219 -14.148 -16.453 1 96.38 135 ILE B CA 1
ATOM 2248 C C . ILE B 1 135 ? 9.422 -13.461 -17.094 1 96.38 135 ILE B C 1
ATOM 2250 O O . ILE B 1 135 ? 9.75 -12.32 -16.766 1 96.38 135 ILE B O 1
ATOM 2254 N N . ARG B 1 136 ? 10.031 -14.109 -18.062 1 93.94 136 ARG B N 1
ATOM 2255 C CA . ARG B 1 136 ? 11.18 -13.539 -18.75 1 93.94 136 ARG B CA 1
ATOM 2256 C C . ARG B 1 136 ? 10.789 -12.266 -19.5 1 93.94 136 ARG B C 1
ATOM 2258 O O . ARG B 1 136 ? 11.555 -11.297 -19.516 1 93.94 136 ARG B O 1
ATOM 2265 N N . LYS B 1 137 ? 9.664 -12.328 -20.156 1 92.75 137 LYS B N 1
ATOM 2266 C CA . LYS B 1 137 ? 9.195 -11.18 -20.922 1 92.75 137 LYS B CA 1
ATOM 2267 C C . LYS B 1 137 ? 8.891 -9.992 -20.016 1 92.75 137 LYS B C 1
ATOM 2269 O O . LYS B 1 137 ? 9.242 -8.859 -20.328 1 92.75 137 LYS B O 1
ATOM 2274 N N . ARG B 1 138 ? 8.234 -10.258 -18.922 1 92.38 138 ARG B N 1
ATOM 2275 C CA . ARG B 1 138 ? 7.773 -9.195 -18.031 1 92.38 138 ARG B CA 1
ATOM 2276 C C . ARG B 1 138 ? 8.93 -8.609 -17.219 1 92.38 138 ARG B C 1
ATOM 2278 O O . ARG B 1 138 ? 8.93 -7.422 -16.906 1 92.38 138 ARG B O 1
ATOM 2285 N N . PHE B 1 139 ? 9.859 -9.453 -16.875 1 92.44 139 PHE B N 1
ATOM 2286 C CA . PHE B 1 139 ? 10.992 -9.031 -16.047 1 92.44 139 PHE B CA 1
ATOM 2287 C C . PHE B 1 139 ? 12.312 -9.289 -16.766 1 92.44 139 PHE B C 1
ATOM 2289 O O . PHE B 1 139 ? 13.094 -10.141 -16.359 1 92.44 139 PHE B O 1
ATOM 2296 N N . PRO B 1 140 ? 12.57 -8.531 -17.781 1 85.38 140 PRO B N 1
ATOM 2297 C CA . PRO B 1 140 ? 13.789 -8.766 -18.547 1 85.38 140 PRO B CA 1
ATOM 2298 C C . PRO B 1 140 ? 15.055 -8.5 -17.734 1 85.38 140 PRO B C 1
ATOM 2300 O O . PRO B 1 140 ? 15.062 -7.637 -16.859 1 85.38 140 PRO B O 1
ATOM 2303 N N . VAL B 1 141 ? 16.016 -9.414 -17.812 1 73.75 141 VAL B N 1
ATOM 2304 C CA . VAL B 1 141 ? 17.297 -9.203 -17.156 1 73.75 141 VAL B CA 1
ATOM 2305 C C . VAL B 1 141 ? 18.109 -8.156 -17.922 1 73.75 141 VAL B C 1
ATOM 2307 O O . VAL B 1 141 ? 18.25 -8.25 -19.141 1 73.75 141 VAL B O 1
ATOM 2310 N N . SER B 1 142 ? 18.125 -6.953 -17.641 1 61.25 142 SER B N 1
ATOM 2311 C CA . SER B 1 142 ? 18.875 -5.914 -18.344 1 61.25 142 SER B CA 1
ATOM 2312 C C . SER B 1 142 ? 20.25 -6.41 -18.75 1 61.25 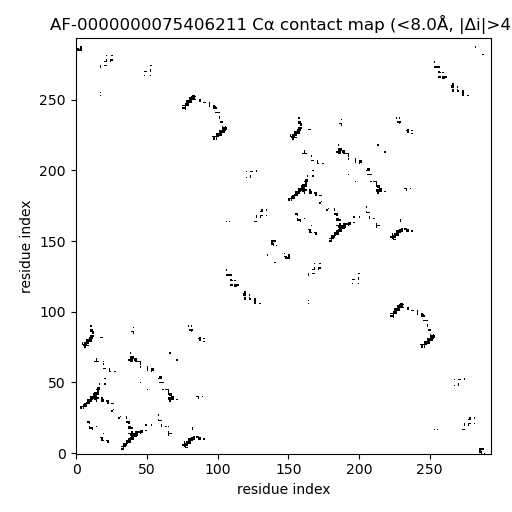142 SER B C 1
ATOM 2314 O O . SER B 1 142 ? 20.938 -5.77 -19.547 1 61.25 142 SER B O 1
ATOM 2316 N N . GLY B 1 143 ? 21.125 -7.203 -18.234 1 48.31 143 GLY B N 1
ATOM 2317 C CA . GLY B 1 143 ? 22.484 -7.367 -18.734 1 48.31 143 GLY B CA 1
ATOM 2318 C C . GLY B 1 143 ? 22.531 -7.918 -20.141 1 48.31 143 GLY B C 1
ATOM 2319 O O . GLY B 1 143 ? 23.609 -8.078 -20.719 1 48.31 143 GLY B O 1
ATOM 2320 N N . LEU B 1 144 ? 21.906 -8.922 -20.656 1 41.06 144 LEU B N 1
ATOM 2321 C CA . LEU B 1 144 ? 22.312 -9.219 -22.031 1 41.06 144 LEU B CA 1
ATOM 2322 C C . LEU B 1 144 ? 21.922 -8.086 -22.969 1 41.06 144 LEU B C 1
ATOM 2324 O O . LEU B 1 144 ? 20.938 -8.203 -23.703 1 41.06 144 LEU B O 1
ATOM 2328 N N . ALA B 1 145 ? 21.906 -6.945 -22.594 1 35.81 145 ALA B N 1
ATOM 2329 C CA . ALA B 1 145 ? 21.953 -5.863 -23.578 1 35.81 145 ALA B CA 1
ATOM 2330 C C . ALA B 1 145 ? 23.047 -6.109 -24.609 1 35.81 145 ALA B C 1
ATOM 2332 O O . ALA B 1 145 ? 24 -6.855 -24.344 1 35.81 145 ALA B O 1
ATOM 2333 N N . ARG B 1 146 ? 23.109 -5.398 -25.844 1 31.84 146 ARG B N 1
ATOM 2334 C CA . ARG B 1 146 ? 23.828 -5.375 -27.109 1 31.84 146 ARG B CA 1
ATOM 2335 C C . ARG B 1 146 ? 25.328 -5.34 -26.891 1 31.84 146 ARG B C 1
ATOM 2337 O O . ARG B 1 146 ? 25.859 -4.398 -26.297 1 31.84 146 ARG B O 1
ATOM 2344 N N . GLU B 1 147 ? 26.109 -6.273 -26.516 1 22.28 147 GLU B N 1
ATOM 2345 C CA . GLU B 1 147 ? 27.25 -6.105 -27.406 1 22.28 147 GLU B CA 1
ATOM 2346 C C . GLU B 1 147 ? 26.828 -6.277 -28.859 1 22.28 147 GLU B C 1
ATOM 2348 O O . GLU B 1 147 ? 26 -7.121 -29.188 1 22.28 147 GLU B O 1
#

Organism: Magnetospirillum gryphiswaldense (strain DSM 6361 / JCM 21280 / NBRC 15271 / MSR-1) (NCBI:txid431944)

Secondary structure (DSSP, 8-state):
-----SEEEEEESSSSSHHHHHHHHHHHHHGGGSEEEEEESS--PPPHHHHHHHHTTT---TT----BGGG-S----SEEEESSHHHHHHHHHHHHHH--EEEE-----GGG--SSHHHHHHHHHHHHHHHHHHHHHHS--TT----/-----SEEEEEESSSSSHHHHHHHHHHHHHGGGSEEEEEESS--PPPHHHHHHHHTTT---TT----BGGG-S----SEEEESSHHHHHHHHHHHHHT--EEEE-----GGG--SSHHHHHHHHHHHHHHHHHHHHHHS--TTS---

Foldseek 3Di:
DDPPWQEEEEEEAAQAADRLLVQQVCCVVQPNSHHYYYAHQHHDHHDVVRQVVCVVVPGGSVPPDYHHPVPDPDPDHPYYHYPYPVVVVVVVVSVVVVPDDDDDDPADDLVVDDDDPVRSVVSVVVRVVVVVVVCCVVDPDPPPPDD/DDPDWQEEEEEEAAQAADRLLVQQVCCVVQPNSHHYYYAHQHHDHHDVVRQVVCVVVPGGSPPPDYHHPVPDPDPDHPYYHYPYPVVVVVVVVSVVVVPDDDDDDPADDLVVDDDDPVRSVVSVVVRVVVVVVVCCVVDPDPPVDDD

Nearest PDB structures (foldseek):
  8p6m-assembly1_B  TM=5.682E-01  e=1.207E-08  Deinococcus indicus
  8p5n-assembly2_B  TM=5.937E-01  e=4.450E-08  Deinococcus indicus
  2myp-assembly1_A  TM=6.075E-01  e=1.752E-07  Synechocystis sp. PCC 6803 substr. Kazusa
  1lk0-assembly2_B  TM=6.502E-01  e=1.610E-06  Staphylococcus aureus
  1lju-assembly1_A  TM=6.115E-01  e=1.020E-06  Staphylococcus aureus